Protein AF-A0A0E0P2T3-F1 (afdb_monomer_lite)

pLDDT: mean 70.39, std 20.79, range [37.44, 96.69]

Organism: Oryza rufipogon (NCBI:txid4529)

InterPro domains:
  IPR017941 Rieske [2Fe-2S] iron-sulphur domain [PF00355] (67-130)
  IPR017941 Rieske [2Fe-2S] iron-sulphur domain [PS51296] (69-128)
  IPR036922 Rieske [2Fe-2S] iron-sulphur domain superfamily [G3DSA:2.102.10.10] (63-136)
  IPR036922 Rieske [2Fe-2S] iron-sulphur domain superfamily [SSF50022] (58-129)
  IPR050584 Cholesterol 7-desaturase [PTHR21266] (17-129)

Foldseek 3Di:
DDDDDDDDDDPDDPDDPPDDDDDDDDDPDDDDDDDDPDPDDDDDDDDDDPDDPPPPPPPPDDDPVPDDDDFDDPVVDDLFAWDWTADPNFIKIKHWDQVPCDPVGRGTDIDMDGLADLPHGHGCRVDGDDDPVVVVVVVVVPDDPPPDPVVVVVVVVVVVVVVVVVVVVVVVCVVPDDPPRPPPPDD

Structure (mmCIF, N/CA/C/O backbone):
data_AF-A0A0E0P2T3-F1
#
_entry.id   AF-A0A0E0P2T3-F1
#
loop_
_atom_site.group_PDB
_atom_site.id
_atom_site.type_symbol
_atom_site.label_atom_id
_atom_site.label_alt_id
_atom_site.label_comp_id
_atom_site.label_asym_id
_atom_site.label_entity_id
_atom_site.label_seq_id
_atom_site.pdbx_PDB_ins_code
_atom_site.Cartn_x
_atom_site.Cartn_y
_atom_site.Cartn_z
_atom_site.occupancy
_atom_site.B_iso_or_equiv
_atom_site.auth_seq_id
_atom_site.auth_comp_id
_atom_site.auth_asym_id
_atom_site.auth_atom_id
_atom_site.pdbx_PDB_model_num
ATOM 1 N N . MET A 1 1 ? -52.610 -18.991 24.340 1.00 41.06 1 MET A N 1
ATOM 2 C CA . MET A 1 1 ? -53.108 -20.304 23.887 1.00 41.06 1 MET A CA 1
ATOM 3 C C . MET A 1 1 ? -52.806 -20.368 22.409 1.00 41.06 1 MET A C 1
ATOM 5 O O . MET A 1 1 ? -53.548 -19.808 21.614 1.00 41.06 1 MET A O 1
ATOM 9 N N . ASP A 1 2 ? -51.632 -20.909 22.100 1.00 42.09 2 ASP A N 1
ATOM 10 C CA . ASP A 1 2 ? -51.185 -21.199 20.743 1.00 42.09 2 ASP A CA 1
ATOM 11 C C . ASP A 1 2 ? -52.045 -22.284 20.098 1.00 42.09 2 ASP A C 1
ATOM 13 O O . ASP A 1 2 ? -52.489 -23.209 20.780 1.00 42.09 2 ASP A O 1
ATOM 17 N N . ALA A 1 3 ? -52.158 -22.223 18.773 1.00 41.12 3 ALA A N 1
ATOM 18 C CA . ALA A 1 3 ? -52.216 -23.413 17.938 1.00 41.12 3 ALA A CA 1
ATOM 19 C C . ALA A 1 3 ? -51.713 -23.093 16.518 1.00 41.12 3 ALA A C 1
ATOM 21 O O . ALA A 1 3 ? -52.460 -22.599 15.682 1.00 41.12 3 ALA A O 1
ATOM 22 N N . LEU A 1 4 ? -50.442 -23.449 16.292 1.00 39.94 4 LEU A N 1
ATOM 23 C CA . LEU A 1 4 ? -49.969 -24.256 15.156 1.00 39.94 4 LEU A CA 1
ATOM 24 C C . LEU A 1 4 ? -50.039 -23.608 13.761 1.00 39.94 4 LEU A C 1
ATOM 26 O O . LEU A 1 4 ? -51.089 -23.448 13.157 1.00 39.94 4 LEU A O 1
ATOM 30 N N . SER A 1 5 ? -48.881 -23.188 13.248 1.00 44.84 5 SER A N 1
ATOM 31 C CA . SER A 1 5 ? -47.960 -24.028 12.450 1.00 44.84 5 SER A CA 1
ATOM 32 C C . SER A 1 5 ? -48.408 -24.138 11.009 1.00 44.84 5 SER A C 1
ATOM 34 O O . SER A 1 5 ? -49.377 -24.827 10.767 1.00 44.84 5 SER A O 1
ATOM 36 N N . LEU A 1 6 ? -47.649 -23.534 10.094 1.00 43.44 6 LEU A N 1
ATOM 37 C CA . LEU A 1 6 ? -47.360 -23.942 8.709 1.00 43.44 6 LEU A CA 1
ATOM 38 C C . LEU A 1 6 ? -46.517 -22.772 8.132 1.00 43.44 6 LEU A C 1
ATOM 40 O O . LEU A 1 6 ? -46.994 -21.649 8.123 1.00 43.44 6 LEU A O 1
ATOM 44 N N . LEU A 1 7 ? -45.271 -22.845 7.673 1.00 44.84 7 LEU A N 1
ATOM 45 C CA . LEU A 1 7 ? -44.328 -23.912 7.375 1.00 44.84 7 LEU A CA 1
ATOM 46 C C . LEU A 1 7 ? -42.924 -23.280 7.395 1.00 44.84 7 LEU A C 1
ATOM 48 O O . LEU A 1 7 ? -42.686 -22.262 6.745 1.00 44.84 7 LEU A O 1
ATOM 52 N N . LEU A 1 8 ? -41.989 -23.918 8.102 1.00 43.47 8 LEU A N 1
ATOM 53 C CA . LEU A 1 8 ? -40.568 -23.820 7.789 1.00 43.47 8 LEU A CA 1
ATOM 54 C C . LEU A 1 8 ? -40.342 -24.399 6.388 1.00 43.47 8 LEU A C 1
ATOM 56 O O . LEU A 1 8 ? -40.652 -25.569 6.175 1.00 43.47 8 LEU A O 1
ATOM 60 N N . LEU A 1 9 ? -39.697 -23.650 5.493 1.00 48.03 9 LEU A N 1
ATOM 61 C CA . LEU A 1 9 ? -38.859 -24.254 4.459 1.00 48.03 9 LEU A CA 1
ATOM 62 C C . LEU A 1 9 ? -37.454 -23.626 4.477 1.00 48.03 9 LEU A C 1
ATOM 64 O O . LEU A 1 9 ? -37.324 -22.402 4.534 1.00 48.03 9 LEU A O 1
ATOM 68 N N . PRO A 1 10 ? -36.395 -24.453 4.442 1.00 40.88 10 PRO A N 1
ATOM 69 C CA . PRO A 1 10 ? -35.014 -24.004 4.471 1.00 40.88 10 PRO A CA 1
ATOM 70 C C . PRO A 1 10 ? -34.595 -23.504 3.086 1.00 40.88 10 PRO A C 1
ATOM 72 O O . PRO A 1 10 ? -34.725 -24.221 2.094 1.00 40.88 10 PRO A O 1
ATOM 75 N N . ALA A 1 11 ? -34.023 -22.302 3.008 1.00 42.50 11 ALA A N 1
ATOM 76 C CA . ALA A 1 11 ? -33.248 -21.924 1.834 1.00 42.50 11 ALA A CA 1
ATOM 77 C C . ALA A 1 11 ? -31.989 -22.805 1.796 1.00 42.50 11 ALA A C 1
ATOM 79 O O . ALA A 1 11 ? -31.086 -22.692 2.629 1.00 42.50 11 ALA A O 1
ATOM 80 N N . ALA A 1 12 ? -31.994 -23.746 0.856 1.00 42.34 12 ALA A N 1
ATOM 81 C CA . ALA A 1 12 ? -30.921 -24.680 0.585 1.00 42.34 12 ALA A CA 1
ATOM 82 C C . ALA A 1 12 ? -29.590 -23.946 0.353 1.00 42.34 12 ALA A C 1
ATOM 84 O O . ALA A 1 12 ? -29.496 -23.007 -0.437 1.00 42.34 12 ALA A O 1
ATOM 85 N N . ARG A 1 13 ? -28.538 -24.412 1.034 1.00 52.66 13 ARG A N 1
ATOM 86 C CA . ARG A 1 13 ? -27.150 -24.051 0.724 1.00 52.66 13 ARG A CA 1
ATOM 87 C C . ARG A 1 13 ? -26.823 -24.549 -0.688 1.00 52.66 13 ARG A C 1
ATOM 89 O O . ARG A 1 13 ? -27.008 -25.743 -0.930 1.00 52.66 13 ARG A O 1
ATOM 96 N N . PRO A 1 14 ? -26.268 -23.726 -1.592 1.00 46.03 14 PRO A N 1
ATOM 97 C CA . PRO A 1 14 ? -25.634 -24.271 -2.778 1.00 46.03 14 PRO A CA 1
ATOM 98 C C . PRO A 1 14 ? -24.398 -25.067 -2.343 1.00 46.03 14 PRO A C 1
ATOM 100 O O . PRO A 1 14 ? -23.482 -24.548 -1.698 1.00 46.03 14 PRO A O 1
ATOM 103 N N . ALA A 1 15 ? -24.410 -26.359 -2.661 1.00 48.00 15 ALA A N 1
ATOM 104 C CA . ALA A 1 15 ? -23.269 -27.242 -2.519 1.00 48.00 15 ALA A CA 1
ATOM 105 C C . ALA A 1 15 ? -22.107 -26.700 -3.363 1.00 48.00 15 ALA A C 1
ATOM 107 O O . ALA A 1 15 ? -22.241 -26.477 -4.565 1.00 48.00 15 ALA A O 1
ATOM 108 N N . ARG A 1 16 ? -20.955 -26.483 -2.723 1.00 50.91 16 ARG A N 1
ATOM 109 C CA . ARG A 1 16 ? -19.690 -26.253 -3.422 1.00 50.91 16 ARG A CA 1
ATOM 110 C C . ARG A 1 16 ? -19.328 -27.538 -4.173 1.00 50.91 16 ARG A C 1
ATOM 112 O O . ARG A 1 16 ? -19.262 -28.581 -3.519 1.00 50.91 16 ARG A O 1
ATOM 119 N N . PRO A 1 17 ? -19.048 -27.505 -5.485 1.00 45.41 17 PRO A N 1
ATOM 120 C CA . PRO A 1 17 ? -18.403 -28.638 -6.121 1.00 45.41 17 PRO A CA 1
ATOM 121 C C . PRO A 1 17 ? -16.981 -28.744 -5.561 1.00 45.41 17 PRO A C 1
ATOM 123 O O . PRO A 1 17 ? -16.156 -27.845 -5.724 1.00 45.41 17 PRO A O 1
ATOM 126 N N . ALA A 1 18 ? -16.717 -29.842 -4.855 1.00 49.66 18 ALA A N 1
ATOM 127 C CA . ALA A 1 18 ? -15.371 -30.281 -4.539 1.00 49.66 18 ALA A CA 1
ATOM 128 C C . ALA A 1 18 ? -14.704 -30.692 -5.856 1.00 49.66 18 ALA A C 1
ATOM 130 O O . ALA A 1 18 ? -14.933 -31.791 -6.360 1.00 49.66 18 ALA A O 1
ATOM 131 N N . LEU A 1 19 ? -13.916 -29.793 -6.447 1.00 43.72 19 LEU A N 1
ATOM 132 C CA . LEU A 1 19 ? -13.023 -30.183 -7.526 1.00 43.72 19 LEU A CA 1
ATOM 133 C C . LEU A 1 19 ? -11.777 -30.813 -6.915 1.00 43.72 19 LEU A C 1
ATOM 135 O O . LEU A 1 19 ? -10.967 -30.172 -6.252 1.00 43.72 19 LEU A O 1
ATOM 139 N N . HIS A 1 20 ? -11.733 -32.122 -7.129 1.00 37.44 20 HIS A N 1
ATOM 140 C CA . HIS A 1 20 ? -10.665 -33.064 -6.868 1.00 37.44 20 HIS A CA 1
ATOM 141 C C . HIS A 1 20 ? -9.279 -32.453 -7.111 1.00 37.44 20 HIS A C 1
ATOM 143 O O . HIS A 1 20 ? -8.909 -32.137 -8.244 1.00 37.44 20 HIS A O 1
ATOM 149 N N . LEU A 1 21 ? -8.500 -32.360 -6.034 1.00 41.81 21 LEU A N 1
ATOM 150 C CA . LEU A 1 21 ? -7.054 -32.232 -6.090 1.00 41.81 21 LEU A CA 1
ATOM 151 C C . LEU A 1 21 ? -6.529 -33.487 -6.800 1.00 41.81 21 LEU A C 1
ATOM 153 O O . LEU A 1 21 ? -6.606 -34.593 -6.266 1.00 41.81 21 LEU A O 1
ATOM 157 N N . ARG A 1 22 ? -6.090 -33.334 -8.049 1.00 42.84 22 ARG A N 1
ATOM 158 C CA . ARG A 1 22 ? -5.287 -34.358 -8.712 1.00 42.84 22 ARG A CA 1
ATOM 159 C C . ARG A 1 22 ? -3.846 -34.101 -8.313 1.00 42.84 22 ARG A C 1
ATOM 161 O O . ARG A 1 22 ? -3.277 -33.079 -8.688 1.00 42.84 22 ARG A O 1
ATOM 168 N N . ASP A 1 23 ? -3.295 -35.041 -7.560 1.00 39.41 23 ASP A N 1
ATOM 169 C CA . ASP A 1 23 ? -1.860 -35.201 -7.401 1.00 39.41 23 ASP A CA 1
ATOM 170 C C . ASP A 1 23 ? -1.212 -35.292 -8.787 1.00 39.41 23 ASP A C 1
ATOM 172 O O . ASP A 1 23 ? -1.497 -36.198 -9.573 1.00 39.41 23 ASP A O 1
ATOM 176 N N . ALA A 1 24 ? -0.339 -34.337 -9.089 1.00 39.62 24 ALA A N 1
ATOM 177 C CA . ALA A 1 24 ? 0.640 -34.456 -10.153 1.00 39.62 24 ALA A CA 1
ATOM 178 C C . ALA A 1 24 ? 2.016 -34.310 -9.507 1.00 39.62 24 ALA A C 1
ATOM 180 O O . ALA A 1 24 ? 2.526 -33.215 -9.277 1.00 39.62 24 ALA A O 1
ATOM 181 N N . ALA A 1 25 ? 2.571 -35.466 -9.160 1.00 37.69 25 ALA A N 1
ATOM 182 C CA . ALA A 1 25 ? 3.955 -35.621 -8.780 1.00 37.69 25 ALA A CA 1
ATOM 183 C C . ALA A 1 25 ? 4.885 -35.138 -9.906 1.00 37.69 25 ALA A C 1
ATOM 185 O O . ALA A 1 25 ? 4.651 -35.401 -11.082 1.00 37.69 25 ALA A O 1
ATOM 186 N N . ALA A 1 26 ? 5.941 -34.443 -9.483 1.00 40.50 26 ALA A N 1
ATOM 187 C CA . ALA A 1 26 ? 7.275 -34.366 -10.069 1.00 40.50 26 ALA A CA 1
ATOM 188 C C . ALA A 1 26 ? 7.420 -34.610 -11.586 1.00 40.50 26 ALA A C 1
ATOM 190 O O . ALA A 1 26 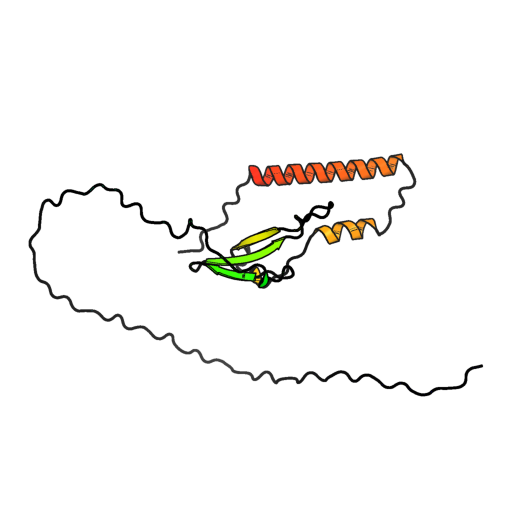? 7.491 -35.743 -12.053 1.00 40.50 26 ALA A O 1
ATOM 191 N N . ALA A 1 27 ? 7.689 -33.532 -12.321 1.00 40.06 27 ALA A N 1
ATOM 192 C CA . ALA A 1 27 ? 8.506 -33.600 -13.526 1.00 40.06 27 ALA A CA 1
ATOM 193 C C . ALA A 1 27 ? 9.485 -32.422 -13.526 1.00 40.06 27 ALA A C 1
ATOM 195 O O . ALA A 1 27 ? 9.154 -31.296 -13.894 1.00 40.06 27 ALA A O 1
ATOM 196 N N . ALA A 1 28 ? 10.707 -32.697 -13.071 1.00 50.44 28 ALA A N 1
ATOM 197 C CA . ALA A 1 28 ? 11.866 -31.872 -13.354 1.00 50.44 28 ALA A CA 1
ATOM 198 C C . ALA A 1 28 ? 12.075 -31.864 -14.876 1.00 50.44 28 ALA A C 1
ATOM 200 O O . ALA A 1 28 ? 12.497 -32.865 -15.450 1.00 50.44 28 ALA A O 1
ATOM 201 N N . ALA A 1 29 ? 11.749 -30.752 -15.532 1.00 40.81 29 ALA A N 1
ATOM 202 C CA . ALA A 1 29 ? 11.991 -30.562 -16.954 1.00 40.81 29 ALA A CA 1
ATOM 203 C C . ALA A 1 29 ? 13.020 -29.446 -17.148 1.00 40.81 29 ALA A C 1
ATOM 205 O O . ALA A 1 29 ? 12.870 -28.318 -16.681 1.00 40.81 29 ALA A O 1
ATOM 206 N N . ALA A 1 30 ? 14.111 -29.845 -17.789 1.00 45.62 30 ALA A N 1
ATOM 207 C CA . ALA A 1 30 ? 15.326 -29.103 -18.043 1.00 45.62 30 ALA A CA 1
ATOM 208 C C . ALA A 1 30 ? 15.099 -27.712 -18.656 1.00 45.62 30 ALA A C 1
ATOM 210 O O . ALA A 1 30 ? 14.305 -27.523 -19.574 1.00 45.62 30 ALA A O 1
ATOM 211 N N . ARG A 1 31 ? 15.899 -26.748 -18.188 1.00 55.56 31 ARG A N 1
ATOM 212 C CA . ARG A 1 31 ? 16.099 -25.451 -18.842 1.00 55.56 31 ARG A CA 1
ATOM 213 C C . ARG A 1 31 ? 16.631 -25.674 -20.268 1.00 55.56 31 ARG A C 1
ATOM 215 O O . ARG A 1 31 ? 17.630 -26.388 -20.403 1.00 55.56 31 ARG A O 1
ATOM 222 N N . PRO A 1 32 ? 16.073 -25.046 -21.317 1.00 45.16 32 PRO A N 1
ATOM 223 C CA . PRO A 1 32 ? 16.727 -25.042 -22.616 1.00 45.16 32 PRO A CA 1
ATOM 224 C C . PRO A 1 32 ? 18.011 -24.209 -22.514 1.00 45.16 32 PRO A C 1
ATOM 226 O O . PRO A 1 32 ? 17.981 -23.010 -22.235 1.00 45.16 32 PRO A O 1
ATOM 229 N N . ARG A 1 33 ? 19.161 -24.866 -22.702 1.00 55.19 33 ARG A N 1
ATOM 230 C CA . ARG A 1 33 ? 20.439 -24.192 -22.947 1.00 55.19 33 ARG A CA 1
ATOM 231 C C . ARG A 1 33 ? 20.335 -23.518 -24.310 1.00 55.19 33 ARG A C 1
ATOM 233 O O . ARG A 1 33 ? 20.353 -24.203 -25.329 1.00 55.19 33 ARG A O 1
ATOM 240 N N . LEU A 1 34 ? 20.217 -22.194 -24.331 1.00 54.00 34 LEU A N 1
ATOM 241 C CA . LEU A 1 34 ? 20.420 -21.439 -25.559 1.00 54.00 34 LEU A CA 1
ATOM 242 C C . LEU A 1 34 ? 21.902 -21.548 -25.924 1.00 54.00 34 LEU A C 1
ATOM 244 O O . LEU A 1 34 ? 22.784 -21.128 -25.175 1.00 54.00 34 LEU A O 1
ATOM 248 N N . LEU A 1 35 ? 22.149 -22.219 -27.046 1.00 54.56 35 LEU A N 1
ATOM 249 C CA . LEU A 1 35 ? 23.455 -22.376 -27.660 1.00 54.56 35 LEU A CA 1
ATOM 250 C C . LEU A 1 35 ? 24.012 -20.986 -27.978 1.00 54.56 35 LEU A C 1
ATOM 252 O O . LEU A 1 35 ? 23.399 -20.207 -28.702 1.00 54.56 35 LEU A O 1
ATOM 256 N N . SER A 1 36 ? 25.175 -20.689 -27.402 1.00 52.19 36 SER A N 1
ATOM 257 C CA . SER A 1 36 ? 26.009 -19.554 -27.774 1.00 52.19 36 SER A CA 1
ATOM 258 C C . SER A 1 36 ? 26.479 -19.778 -29.209 1.00 52.19 36 SER A C 1
ATOM 260 O O . SER A 1 36 ? 27.347 -20.614 -29.466 1.00 52.19 36 SER A O 1
ATOM 262 N N . THR A 1 37 ? 25.856 -19.089 -30.160 1.00 48.00 37 THR A N 1
ATOM 263 C CA . THR A 1 37 ? 26.303 -19.085 -31.551 1.00 48.00 37 THR A CA 1
ATOM 264 C C . THR A 1 37 ? 27.605 -18.294 -31.616 1.00 48.00 37 THR A C 1
ATOM 266 O O . THR A 1 37 ? 27.613 -17.069 -31.706 1.00 48.00 37 THR A O 1
ATOM 269 N N . SER A 1 38 ? 28.723 -19.007 -31.502 1.00 51.94 38 SER A N 1
ATOM 270 C CA . SER A 1 38 ? 30.055 -18.493 -31.801 1.00 51.94 38 SER A CA 1
ATOM 271 C C . SER A 1 38 ? 30.114 -18.147 -33.290 1.00 51.94 38 SER A C 1
ATOM 273 O O . SER A 1 38 ? 30.131 -19.033 -34.143 1.00 51.94 38 SER A O 1
ATOM 275 N N . VAL A 1 39 ? 30.109 -16.853 -33.614 1.00 50.44 39 VAL A N 1
ATOM 276 C CA . VAL A 1 39 ? 30.548 -16.378 -34.929 1.00 50.44 39 VAL A CA 1
ATOM 277 C C . VAL A 1 39 ? 32.071 -16.398 -34.902 1.00 50.44 39 VAL A C 1
ATOM 279 O O . VAL A 1 39 ? 32.704 -15.654 -34.154 1.00 50.44 39 VAL A O 1
ATOM 282 N N . ALA A 1 40 ? 32.642 -17.323 -35.670 1.00 47.50 40 ALA A N 1
ATOM 283 C CA . ALA A 1 40 ? 34.075 -17.456 -35.846 1.00 47.50 40 ALA A CA 1
ATOM 284 C C . ALA A 1 40 ? 34.671 -16.166 -36.428 1.00 47.50 40 ALA A C 1
ATOM 286 O O . ALA A 1 40 ? 34.125 -15.556 -37.348 1.00 47.50 40 ALA A O 1
ATOM 287 N N . ALA A 1 41 ? 35.804 -15.778 -35.850 1.00 47.22 41 ALA A N 1
ATOM 288 C CA . ALA A 1 41 ? 36.591 -14.611 -36.193 1.00 47.22 41 ALA A CA 1
ATOM 289 C C . ALA A 1 41 ? 37.086 -14.654 -37.646 1.00 47.22 41 ALA A C 1
ATOM 291 O O . ALA A 1 41 ? 37.717 -15.623 -38.065 1.00 47.22 41 ALA A O 1
ATOM 292 N N . VAL A 1 42 ? 36.884 -13.556 -38.376 1.00 48.31 42 VAL A N 1
ATOM 293 C CA . VAL A 1 42 ? 37.716 -13.215 -39.533 1.00 48.31 42 VAL A CA 1
ATOM 294 C C . VAL A 1 42 ? 38.675 -12.133 -39.061 1.00 48.31 42 VAL A C 1
ATOM 296 O O . VAL A 1 42 ? 38.293 -10.984 -38.854 1.00 48.31 42 VAL A O 1
ATOM 299 N N . ALA A 1 43 ? 39.917 -12.543 -38.819 1.00 48.47 43 ALA A N 1
ATOM 300 C CA . ALA A 1 43 ? 41.027 -11.639 -38.594 1.00 48.47 43 ALA A CA 1
ATOM 301 C C . ALA A 1 43 ? 41.362 -10.930 -39.914 1.00 48.47 43 ALA A C 1
ATOM 303 O O . ALA A 1 43 ? 41.738 -11.575 -40.891 1.00 48.47 43 ALA A O 1
ATOM 304 N N . ALA A 1 44 ? 41.233 -9.607 -39.928 1.00 47.06 44 ALA A N 1
ATOM 305 C CA . ALA A 1 44 ? 41.879 -8.740 -40.901 1.00 47.06 44 ALA A CA 1
ATOM 306 C C . ALA A 1 44 ? 42.539 -7.594 -40.124 1.00 47.06 44 ALA A C 1
ATOM 308 O O . ALA A 1 44 ? 41.866 -6.813 -39.450 1.00 47.06 44 ALA A O 1
ATOM 309 N N . GLU A 1 45 ? 43.868 -7.553 -40.155 1.00 43.66 45 GLU A N 1
ATOM 310 C CA . GLU A 1 45 ? 44.683 -6.525 -39.514 1.00 43.66 45 GLU A CA 1
ATOM 311 C C . GLU A 1 45 ? 44.569 -5.160 -40.221 1.00 43.66 45 GLU A C 1
ATOM 313 O O . GLU A 1 45 ? 44.873 -5.047 -41.401 1.00 43.66 45 GLU A O 1
ATOM 318 N N . THR A 1 46 ? 44.219 -4.140 -39.421 1.00 44.50 46 THR A N 1
ATOM 319 C CA . THR A 1 46 ? 44.704 -2.733 -39.353 1.00 44.50 46 THR A CA 1
ATOM 320 C C . THR A 1 46 ? 44.639 -1.805 -40.593 1.00 44.50 46 THR A C 1
ATOM 322 O O . THR A 1 46 ? 44.992 -2.188 -41.701 1.00 44.50 46 THR A O 1
ATOM 325 N N . PRO A 1 47 ? 44.259 -0.521 -40.398 1.00 39.59 47 PRO A N 1
ATOM 326 C CA . PRO A 1 47 ? 45.239 0.460 -39.932 1.00 39.59 47 PRO A CA 1
ATOM 327 C C . PRO A 1 47 ? 44.790 1.223 -38.682 1.00 39.59 47 PRO A C 1
ATOM 329 O O . PRO A 1 47 ? 43.632 1.588 -38.498 1.00 39.59 47 PRO A O 1
ATOM 332 N N . ARG A 1 48 ? 45.774 1.472 -37.822 1.00 51.25 48 ARG A N 1
ATOM 333 C CA . ARG A 1 48 ? 45.705 2.370 -36.674 1.00 51.25 48 ARG A CA 1
ATOM 334 C C . ARG A 1 48 ? 45.506 3.795 -37.207 1.00 51.25 48 ARG A C 1
ATOM 336 O O . ARG A 1 48 ? 46.405 4.332 -37.843 1.00 51.25 48 ARG A O 1
ATOM 343 N N . ALA A 1 49 ? 44.330 4.372 -36.983 1.00 46.00 49 ALA A N 1
ATOM 344 C CA . ALA A 1 49 ? 44.106 5.802 -37.148 1.00 46.00 49 ALA A CA 1
ATOM 345 C C . ALA A 1 49 ? 44.447 6.482 -35.816 1.00 46.00 49 ALA A C 1
ATOM 347 O O . ALA A 1 49 ? 43.726 6.331 -34.830 1.00 46.00 49 ALA A O 1
ATOM 348 N N . GLU A 1 50 ? 45.595 7.154 -35.781 1.00 57.38 50 GLU A N 1
ATOM 349 C CA . GLU A 1 50 ? 45.891 8.183 -34.787 1.00 57.38 50 GLU A CA 1
ATOM 350 C C . GLU A 1 50 ? 45.091 9.454 -35.130 1.00 57.38 50 GLU A C 1
ATOM 352 O O . GLU A 1 50 ? 44.884 9.768 -36.301 1.00 57.38 50 GLU A O 1
ATOM 357 N N . ASP A 1 51 ? 44.637 10.141 -34.079 1.00 54.91 51 ASP A N 1
ATOM 358 C CA . ASP A 1 51 ? 43.929 11.429 -34.048 1.00 54.91 51 ASP A CA 1
ATOM 359 C C . ASP A 1 51 ? 42.536 11.526 -34.697 1.00 54.91 51 ASP A C 1
ATOM 361 O O . ASP A 1 51 ? 42.310 12.188 -35.709 1.00 54.91 51 ASP A O 1
ATOM 365 N N . ALA A 1 52 ? 41.539 10.993 -33.983 1.00 56.00 52 ALA A N 1
ATOM 366 C CA . ALA A 1 52 ? 40.231 11.641 -33.921 1.00 56.00 52 ALA A CA 1
ATOM 367 C C . AL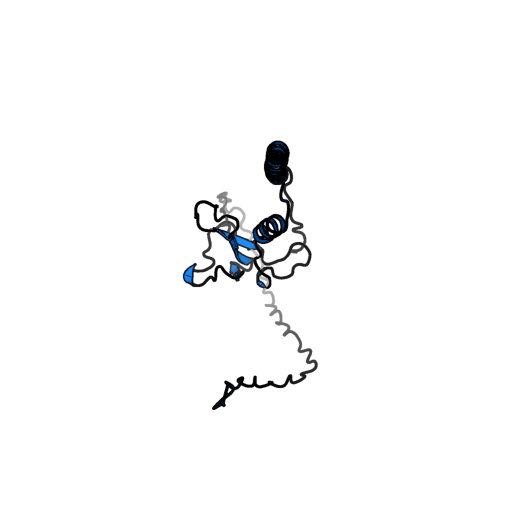A A 1 52 ? 40.238 12.619 -32.728 1.00 56.00 52 ALA A C 1
ATOM 369 O O . ALA A 1 52 ? 40.558 12.189 -31.614 1.00 56.00 52 ALA A O 1
ATOM 370 N N . PRO A 1 53 ? 39.891 13.911 -32.905 1.00 48.88 53 PRO A N 1
ATOM 371 C CA . PRO A 1 53 ? 39.762 14.819 -31.776 1.00 48.88 53 PRO A CA 1
ATOM 372 C C . PRO A 1 53 ? 38.728 14.236 -30.815 1.00 48.88 53 PRO A C 1
ATOM 374 O O . PRO A 1 53 ? 37.589 13.977 -31.204 1.00 48.88 53 PRO A O 1
ATOM 377 N N . SER A 1 54 ? 39.140 14.009 -29.563 1.00 52.03 54 SER A N 1
ATOM 378 C CA . SER A 1 54 ? 38.218 13.724 -28.467 1.00 52.03 54 SER A CA 1
ATOM 379 C C . SER A 1 54 ? 37.204 14.856 -28.426 1.00 52.03 54 SER A C 1
ATOM 381 O O . SER A 1 54 ? 37.480 15.936 -27.898 1.00 52.03 54 SER A O 1
ATOM 383 N N . ALA A 1 55 ? 36.025 14.613 -28.993 1.00 58.06 55 ALA A N 1
ATOM 384 C CA . ALA A 1 55 ? 34.837 15.367 -28.673 1.00 58.06 55 ALA A CA 1
ATOM 385 C C . ALA A 1 55 ? 34.562 15.094 -27.192 1.00 58.06 55 ALA A C 1
ATOM 387 O O . ALA A 1 55 ? 33.829 14.187 -26.819 1.00 58.06 55 ALA A O 1
ATOM 388 N N . SER A 1 56 ? 35.215 15.876 -26.336 1.00 53.91 56 SER A N 1
ATOM 389 C CA . SER A 1 56 ? 34.919 16.017 -24.918 1.00 53.91 56 SER A CA 1
ATOM 390 C C . SER A 1 56 ? 33.583 16.761 -24.766 1.00 53.91 56 SER A C 1
ATOM 392 O O . SER A 1 56 ? 33.496 17.798 -24.109 1.00 53.91 56 SER A O 1
ATOM 394 N N . GLY A 1 57 ? 32.531 16.256 -25.404 1.00 58.06 57 GLY A N 1
ATOM 395 C CA . GLY A 1 57 ? 31.176 16.447 -24.925 1.00 58.06 57 GLY A CA 1
ATOM 396 C C . GLY A 1 57 ? 30.941 15.315 -23.944 1.00 58.06 57 GLY A C 1
ATOM 397 O O . GLY A 1 57 ? 31.013 14.153 -24.330 1.00 58.06 57 GLY A O 1
ATOM 398 N N . LYS A 1 58 ? 30.718 15.618 -22.664 1.00 59.91 58 LYS A N 1
ATOM 399 C CA . LYS A 1 58 ? 30.150 14.609 -21.770 1.00 59.91 58 LYS A CA 1
ATOM 400 C C . LYS A 1 58 ? 28.785 14.260 -22.355 1.00 59.91 58 LYS A C 1
ATOM 402 O O . LYS A 1 58 ? 27.868 15.067 -22.258 1.00 59.91 58 LYS A O 1
ATOM 407 N N . GLU A 1 59 ? 28.667 13.115 -23.015 1.00 69.31 59 GLU A N 1
ATOM 408 C CA . GLU A 1 59 ? 27.357 12.572 -23.345 1.00 69.31 59 GLU A CA 1
ATOM 409 C C . GLU A 1 59 ? 26.681 12.235 -22.013 1.00 69.31 59 GLU A C 1
ATOM 411 O O . GLU A 1 59 ? 27.037 11.270 -21.335 1.00 69.31 59 GLU A O 1
ATOM 416 N N . GLU A 1 60 ? 25.759 13.092 -21.580 1.00 80.31 60 GLU A N 1
ATOM 417 C CA . GLU A 1 60 ? 24.915 12.814 -20.426 1.00 80.31 60 GLU A CA 1
ATOM 418 C C . GLU A 1 60 ? 23.978 11.664 -20.802 1.00 80.31 60 GLU A C 1
ATOM 420 O O . GLU A 1 60 ? 23.033 11.812 -21.578 1.00 80.31 60 GLU A O 1
ATOM 425 N N . ARG A 1 61 ? 24.283 10.469 -20.292 1.00 88.88 61 ARG A N 1
ATOM 426 C CA . ARG A 1 61 ? 23.439 9.292 -20.477 1.00 88.88 61 ARG A CA 1
ATOM 427 C C . ARG A 1 61 ? 22.138 9.498 -19.706 1.00 88.88 61 ARG A C 1
ATOM 429 O O . ARG A 1 61 ? 22.169 9.712 -18.501 1.00 88.88 61 ARG A O 1
ATOM 436 N N . PHE A 1 62 ? 21.010 9.372 -20.397 1.00 90.12 62 PHE A N 1
ATOM 437 C CA . PHE A 1 62 ? 19.686 9.430 -19.783 1.00 90.12 62 PHE A CA 1
ATOM 438 C C . PHE A 1 62 ? 19.539 8.357 -18.693 1.00 90.12 62 PHE A C 1
ATOM 440 O O . PHE A 1 62 ? 19.710 7.161 -18.968 1.00 90.12 62 PHE A O 1
ATOM 447 N N . ASP A 1 63 ? 19.232 8.783 -17.467 1.00 91.75 63 ASP A N 1
ATOM 448 C CA . ASP A 1 63 ? 18.940 7.873 -16.365 1.00 91.75 63 ASP A CA 1
ATOM 449 C C . ASP A 1 63 ? 17.465 7.473 -16.401 1.00 91.75 63 ASP A C 1
ATOM 451 O O . ASP A 1 63 ? 16.575 8.256 -16.074 1.00 91.75 63 ASP A O 1
ATOM 455 N N . TRP A 1 64 ? 17.215 6.232 -16.810 1.00 91.56 64 TRP A N 1
ATOM 456 C CA . TRP A 1 64 ? 15.876 5.662 -16.874 1.00 91.56 64 TRP A CA 1
ATOM 457 C C . TRP A 1 64 ? 15.248 5.455 -15.493 1.00 91.56 64 TRP A C 1
ATOM 459 O O . TRP A 1 64 ? 14.024 5.380 -15.420 1.00 91.56 64 TRP A O 1
ATOM 469 N N . LEU A 1 65 ? 16.035 5.340 -14.420 1.00 91.44 65 LEU A N 1
ATOM 470 C CA . LEU A 1 65 ? 15.517 5.073 -13.075 1.00 91.44 65 LEU A CA 1
ATOM 471 C C . LEU A 1 65 ? 15.064 6.342 -12.345 1.00 91.44 65 LEU A C 1
ATOM 473 O O . LEU A 1 65 ? 14.271 6.236 -11.415 1.00 91.44 65 LEU A O 1
ATOM 477 N N . ASP A 1 66 ? 15.503 7.519 -12.791 1.00 92.12 66 ASP A N 1
ATOM 478 C CA . ASP A 1 66 ? 15.174 8.812 -12.176 1.00 92.12 66 ASP A CA 1
ATOM 479 C C . ASP A 1 66 ? 14.108 9.582 -12.975 1.00 92.12 66 ASP A C 1
ATOM 481 O O . ASP A 1 66 ? 14.246 10.762 -13.288 1.00 92.12 66 ASP A O 1
ATOM 485 N N . GLN A 1 67 ? 13.048 8.878 -13.387 1.00 94.75 67 GLN A N 1
ATOM 486 C CA . GLN A 1 67 ? 11.954 9.438 -14.188 1.00 94.75 67 GLN A CA 1
ATOM 487 C C . GLN A 1 67 ? 10.589 9.058 -13.613 1.00 94.75 67 GLN A C 1
ATOM 489 O O . GLN A 1 67 ? 10.427 8.044 -12.933 1.00 94.75 67 GLN A O 1
ATOM 494 N N . TRP A 1 68 ? 9.573 9.857 -13.938 1.00 95.94 68 TRP A N 1
ATOM 495 C CA . TRP A 1 68 ? 8.193 9.576 -13.551 1.00 95.94 68 TRP A CA 1
ATOM 496 C C . TRP A 1 68 ? 7.554 8.540 -14.475 1.00 95.94 68 TRP A C 1
ATOM 498 O O . TRP A 1 68 ? 7.434 8.759 -15.681 1.00 95.94 68 TRP A O 1
ATOM 508 N N . TYR A 1 69 ? 7.063 7.447 -13.888 1.00 95.44 69 TYR A N 1
ATOM 509 C CA . TYR A 1 69 ? 6.335 6.398 -14.599 1.00 95.44 69 TYR A CA 1
ATOM 510 C C . TYR A 1 69 ? 4.932 6.209 -14.015 1.00 95.44 69 TYR A C 1
ATOM 512 O O . TYR A 1 69 ? 4.783 6.095 -12.795 1.00 95.44 69 TYR A O 1
ATOM 520 N N . PRO A 1 70 ? 3.886 6.131 -14.855 1.00 94.94 70 PRO A N 1
ATOM 521 C CA . PRO A 1 70 ? 2.555 5.783 -14.384 1.00 94.94 70 PRO A CA 1
ATOM 522 C C . PRO A 1 70 ? 2.513 4.310 -13.948 1.00 94.94 70 PRO A C 1
ATOM 524 O O . PRO A 1 70 ? 2.943 3.425 -14.684 1.00 94.94 70 PRO A O 1
ATOM 527 N N . VAL A 1 71 ? 1.966 4.043 -12.759 1.00 94.81 71 VAL A N 1
ATOM 528 C CA . VAL A 1 71 ? 1.873 2.682 -12.196 1.00 94.81 71 VAL A CA 1
ATOM 529 C C . VAL A 1 71 ? 0.552 1.998 -12.565 1.00 94.81 71 VAL A C 1
ATOM 531 O O . VAL A 1 71 ? 0.554 0.848 -13.001 1.00 94.81 71 VAL A O 1
ATOM 534 N N . ALA A 1 72 ? -0.578 2.685 -12.369 1.00 94.56 72 ALA A N 1
ATOM 535 C CA . ALA A 1 72 ? -1.921 2.231 -12.735 1.00 94.56 72 ALA A CA 1
ATOM 536 C C . ALA A 1 72 ? -2.937 3.391 -12.636 1.00 94.56 72 ALA A C 1
ATOM 538 O O . ALA A 1 72 ? -2.721 4.314 -11.844 1.00 94.56 72 ALA A O 1
ATOM 539 N N . PRO A 1 73 ? -4.060 3.349 -13.376 1.00 95.25 73 PRO A N 1
ATOM 540 C CA . PRO A 1 73 ? -5.204 4.224 -13.129 1.00 95.25 73 PRO A CA 1
ATOM 541 C C . PRO A 1 73 ? -5.823 3.972 -11.748 1.00 95.25 73 PRO A C 1
ATOM 543 O O . PRO A 1 73 ? -5.975 2.830 -11.325 1.00 95.25 73 PRO A O 1
ATOM 546 N N . VAL A 1 74 ? -6.256 5.034 -11.062 1.00 94.06 74 VAL A N 1
ATOM 547 C CA . VAL A 1 74 ? -6.861 4.921 -9.719 1.00 94.06 74 VAL A CA 1
ATOM 548 C C . VAL A 1 74 ? -8.180 4.139 -9.735 1.00 94.06 74 VAL A C 1
ATOM 550 O O . VAL A 1 74 ? -8.483 3.449 -8.770 1.00 94.06 74 VAL A O 1
ATOM 553 N N . CYS A 1 75 ? -8.950 4.195 -10.827 1.00 94.81 75 CYS A N 1
ATOM 554 C CA . CYS A 1 75 ? -10.205 3.445 -10.955 1.00 94.81 75 CYS A CA 1
ATOM 555 C C . CYS A 1 75 ? -10.017 1.921 -10.958 1.00 94.81 75 CYS A C 1
ATOM 557 O O . CYS A 1 75 ? -10.966 1.201 -10.658 1.00 94.81 75 CYS A O 1
ATOM 559 N N . ASP A 1 76 ? -8.806 1.446 -11.256 1.00 94.56 76 ASP A N 1
ATOM 560 C CA . ASP A 1 76 ? -8.482 0.020 -11.317 1.00 94.56 76 ASP A CA 1
ATOM 561 C C . ASP A 1 76 ? -7.901 -0.494 -9.988 1.00 94.56 76 ASP A C 1
ATOM 563 O O . ASP A 1 76 ? -7.684 -1.696 -9.819 1.00 94.56 76 ASP A O 1
ATOM 567 N N . LEU A 1 77 ? -7.629 0.408 -9.037 1.00 93.31 77 LEU A N 1
ATOM 568 C CA . LEU A 1 77 ? -7.061 0.078 -7.737 1.00 93.31 77 LEU A CA 1
ATOM 569 C C . LEU A 1 77 ? -8.153 0.055 -6.665 1.00 93.31 77 LEU A C 1
ATOM 571 O O . LEU A 1 77 ? -8.765 1.070 -6.349 1.00 93.31 77 LEU A O 1
ATOM 575 N N . ASP A 1 78 ? -8.346 -1.107 -6.044 1.00 92.81 78 ASP A N 1
ATOM 576 C CA . ASP A 1 78 ? -9.163 -1.251 -4.836 1.00 92.81 78 ASP A CA 1
ATOM 577 C C . ASP A 1 78 ? -8.438 -0.640 -3.614 1.00 92.81 78 ASP A C 1
ATOM 579 O O . ASP A 1 78 ? -7.393 -1.168 -3.221 1.00 92.81 78 ASP A O 1
ATOM 583 N N . PRO A 1 79 ? -8.980 0.403 -2.947 1.00 91.12 79 PRO A N 1
ATOM 584 C CA . PRO A 1 79 ? -8.414 0.960 -1.709 1.00 91.12 79 PRO A CA 1
ATOM 585 C C . PRO A 1 79 ? -8.434 -0.021 -0.516 1.00 91.12 79 PRO A C 1
ATOM 587 O O . PRO A 1 79 ? -7.899 0.258 0.565 1.00 91.12 79 PRO A O 1
ATOM 590 N N . GLY A 1 80 ? -9.126 -1.153 -0.663 1.00 90.19 80 GLY A N 1
ATOM 591 C CA . GLY A 1 80 ? -9.191 -2.286 0.257 1.00 90.19 80 GLY A CA 1
ATOM 592 C C . GLY A 1 80 ? -7.955 -3.174 0.297 1.00 90.19 80 GLY A C 1
ATOM 593 O O . GLY A 1 80 ? -7.757 -3.870 1.297 1.00 90.19 80 GLY A O 1
ATOM 594 N N . ALA A 1 81 ? -7.132 -3.154 -0.750 1.00 92.62 81 ALA A N 1
ATOM 595 C CA . ALA A 1 81 ? -6.099 -4.157 -0.963 1.00 92.62 81 ALA A CA 1
ATOM 596 C C . ALA A 1 81 ? -4.761 -3.538 -1.397 1.00 92.62 81 ALA A C 1
ATOM 598 O O . ALA A 1 81 ? -4.742 -2.487 -2.039 1.00 92.62 81 ALA A O 1
ATOM 599 N N . PRO A 1 82 ? -3.631 -4.180 -1.058 1.00 95.56 82 PRO A N 1
ATOM 600 C CA . PRO A 1 82 ? -2.356 -3.861 -1.677 1.00 95.56 82 PRO A CA 1
ATOM 601 C C . PRO A 1 82 ? -2.303 -4.423 -3.107 1.00 95.56 82 PRO A C 1
ATOM 603 O O . PRO A 1 82 ? -2.821 -5.503 -3.390 1.00 95.56 82 PRO A O 1
ATOM 606 N N . HIS A 1 83 ? -1.650 -3.696 -4.010 1.00 96.56 83 HIS A N 1
ATOM 607 C CA . HIS A 1 83 ? -1.562 -4.027 -5.432 1.00 96.56 83 HIS A CA 1
ATOM 608 C C . HIS A 1 83 ? -0.108 -4.175 -5.856 1.00 96.56 83 HIS A C 1
ATOM 610 O O . HIS A 1 83 ? 0.608 -3.183 -5.969 1.00 96.56 83 HIS A O 1
ATOM 616 N N . GLY A 1 84 ? 0.313 -5.404 -6.154 1.00 96.56 84 GLY A N 1
ATOM 617 C CA . GLY A 1 84 ? 1.604 -5.661 -6.794 1.00 96.56 84 GLY A CA 1
ATOM 618 C C . GLY A 1 84 ? 1.617 -5.144 -8.236 1.00 96.56 84 GLY A C 1
ATOM 619 O O . GLY A 1 84 ? 0.641 -5.324 -8.981 1.00 96.56 84 GLY A O 1
ATOM 620 N N . LYS A 1 85 ? 2.701 -4.470 -8.623 1.00 96.19 85 LYS A N 1
ATOM 621 C CA . LYS A 1 85 ? 2.964 -3.947 -9.972 1.00 96.19 85 LYS A CA 1
ATOM 622 C C . LYS A 1 85 ? 4.450 -4.081 -10.305 1.00 96.19 85 LYS A C 1
ATOM 624 O O . LYS A 1 85 ? 5.289 -4.333 -9.440 1.00 96.19 85 LYS A O 1
ATOM 629 N N . THR A 1 86 ? 4.785 -3.935 -11.581 1.00 96.38 86 THR A N 1
ATOM 630 C CA . THR A 1 86 ? 6.174 -3.963 -12.044 1.00 96.38 86 THR A CA 1
ATOM 631 C C . THR A 1 86 ? 6.419 -2.810 -13.000 1.00 96.38 86 THR A C 1
ATOM 633 O O . THR A 1 86 ? 5.692 -2.665 -13.980 1.00 96.38 86 THR A O 1
ATOM 636 N N . VAL A 1 87 ? 7.443 -2.006 -12.718 1.00 95.50 87 VAL A N 1
ATOM 637 C CA . VAL A 1 87 ? 7.850 -0.847 -13.526 1.00 95.50 87 VAL A CA 1
ATOM 638 C C . VAL A 1 87 ? 9.347 -0.965 -13.778 1.00 95.50 87 VAL A C 1
ATOM 640 O O . VAL A 1 87 ? 10.115 -1.102 -12.834 1.00 95.50 87 VAL A O 1
ATOM 643 N N . LEU A 1 88 ? 9.767 -0.993 -15.048 1.00 94.56 88 LEU A N 1
ATOM 644 C CA . LEU A 1 88 ? 11.173 -1.201 -15.444 1.00 94.56 88 LEU A CA 1
ATOM 645 C C . LEU A 1 88 ? 11.844 -2.449 -14.824 1.00 94.56 88 LEU A C 1
ATOM 647 O O . LEU A 1 88 ? 13.053 -2.483 -14.621 1.00 94.56 88 LEU A O 1
ATOM 651 N N . GLY A 1 89 ? 11.064 -3.487 -14.508 1.00 93.00 89 GLY A N 1
ATOM 652 C CA . GLY A 1 89 ? 11.560 -4.695 -13.836 1.00 93.00 89 GLY A CA 1
ATOM 653 C C . GLY A 1 89 ? 11.667 -4.588 -12.309 1.00 93.00 89 GLY A C 1
ATOM 654 O O . GLY A 1 89 ? 11.950 -5.594 -11.661 1.00 93.00 89 GLY A O 1
ATOM 655 N N . LEU A 1 90 ? 11.378 -3.425 -11.721 1.00 92.94 90 LEU A N 1
ATOM 656 C CA . LEU A 1 90 ? 11.271 -3.236 -10.275 1.00 92.94 90 LEU A CA 1
ATOM 657 C C . LEU A 1 90 ? 9.877 -3.654 -9.806 1.00 92.94 90 LEU A C 1
ATOM 659 O O . LEU A 1 90 ? 8.869 -3.200 -10.356 1.00 92.94 90 LEU A O 1
ATOM 663 N N . ARG A 1 91 ? 9.807 -4.534 -8.802 1.00 95.31 91 ARG A N 1
ATOM 664 C CA . ARG A 1 91 ? 8.533 -4.948 -8.202 1.00 95.31 91 ARG A CA 1
ATOM 665 C C . ARG A 1 91 ? 8.146 -3.970 -7.105 1.00 95.31 91 ARG A C 1
ATOM 667 O O . ARG A 1 91 ? 8.868 -3.841 -6.122 1.00 95.31 91 ARG A O 1
ATOM 674 N N . ILE A 1 92 ? 6.984 -3.355 -7.256 1.00 96.12 92 ILE A N 1
ATOM 675 C CA . ILE A 1 92 ? 6.446 -2.374 -6.317 1.00 96.12 92 ILE A CA 1
ATOM 676 C C . ILE A 1 92 ? 5.064 -2.804 -5.831 1.00 96.12 92 ILE A C 1
ATOM 678 O O . ILE A 1 92 ? 4.325 -3.493 -6.539 1.00 96.12 92 ILE A O 1
ATOM 682 N N . VAL A 1 93 ? 4.705 -2.384 -4.627 1.00 96.69 93 VAL A N 1
ATOM 683 C CA . VAL A 1 93 ? 3.370 -2.528 -4.058 1.00 96.69 93 VAL A CA 1
ATOM 684 C C . VAL A 1 93 ? 2.761 -1.144 -3.878 1.00 96.69 93 VAL A C 1
ATOM 686 O O . VAL A 1 93 ? 3.372 -0.268 -3.271 1.00 96.69 93 VAL A O 1
ATOM 689 N N . ALA A 1 94 ? 1.557 -0.940 -4.407 1.00 95.88 94 ALA A N 1
ATOM 690 C CA . ALA A 1 94 ? 0.764 0.264 -4.183 1.00 95.88 94 ALA A CA 1
ATOM 691 C C . ALA A 1 94 ? -0.382 -0.037 -3.209 1.00 95.88 94 ALA A C 1
ATOM 693 O O . ALA A 1 94 ? -1.075 -1.042 -3.371 1.00 95.88 94 ALA A O 1
ATOM 694 N N . TRP A 1 95 ? -0.613 0.811 -2.209 1.00 94.69 95 TRP A N 1
ATOM 695 C CA . TRP A 1 95 ? -1.745 0.660 -1.288 1.00 94.69 95 TRP A CA 1
ATOM 696 C C . TRP A 1 95 ? -2.311 2.012 -0.864 1.00 94.69 95 TRP A C 1
ATOM 698 O O . TRP A 1 95 ? -1.620 3.030 -0.892 1.00 94.69 95 TRP A O 1
ATOM 708 N N . PHE A 1 96 ? -3.581 2.017 -0.460 1.00 93.12 96 PHE A N 1
ATOM 709 C CA . PHE A 1 96 ? -4.230 3.211 0.065 1.00 93.12 96 PHE A CA 1
ATOM 710 C C . PHE A 1 96 ? -4.051 3.284 1.583 1.00 93.12 96 PHE A C 1
ATOM 712 O O . PHE A 1 96 ? -4.587 2.461 2.336 1.00 93.12 96 PHE A O 1
ATOM 719 N N . ASP A 1 97 ? -3.283 4.264 2.038 1.00 90.50 97 ASP A N 1
ATOM 720 C CA . ASP A 1 97 ? -3.073 4.548 3.446 1.00 90.50 97 ASP A CA 1
ATOM 721 C C . ASP A 1 97 ? -4.249 5.361 3.998 1.00 90.50 97 ASP A C 1
ATOM 723 O O . ASP A 1 97 ? -4.451 6.531 3.679 1.00 90.50 97 ASP A O 1
ATOM 727 N N . ARG A 1 98 ? -5.049 4.716 4.850 1.00 85.19 98 ARG A N 1
ATOM 728 C CA . ARG A 1 98 ? -6.191 5.350 5.524 1.00 85.19 98 ARG A CA 1
ATOM 729 C C . ARG A 1 98 ? -5.802 6.040 6.823 1.00 85.19 98 ARG A C 1
ATOM 731 O O . ARG A 1 98 ? -6.653 6.678 7.429 1.00 85.19 98 ARG A O 1
ATOM 738 N N . THR A 1 99 ? -4.567 5.882 7.295 1.00 77.88 99 THR A N 1
ATOM 739 C CA . THR A 1 99 ? -4.120 6.521 8.541 1.00 77.88 99 THR A CA 1
ATOM 740 C C . THR A 1 99 ? -3.911 8.022 8.372 1.00 77.88 99 THR A C 1
ATOM 742 O O . THR A 1 99 ? -4.011 8.764 9.347 1.00 77.88 99 THR A O 1
ATOM 745 N N . THR A 1 100 ? -3.683 8.469 7.135 1.00 74.56 100 THR A N 1
ATOM 746 C CA . THR A 1 100 ? -3.576 9.883 6.764 1.00 74.56 100 THR A CA 1
ATOM 747 C C . THR A 1 100 ? -4.934 10.558 6.582 1.00 74.56 100 THR A C 1
ATOM 749 O O . THR A 1 100 ? -4.983 11.783 6.499 1.00 74.56 100 THR A O 1
ATOM 752 N N . ALA A 1 101 ? -6.034 9.793 6.587 1.00 69.44 101 ALA A N 1
ATOM 753 C CA . ALA A 1 101 ? -7.378 10.350 6.625 1.00 69.44 101 ALA A CA 1
ATOM 754 C C . ALA A 1 101 ? -7.583 11.038 7.984 1.00 69.44 101 ALA A C 1
ATOM 756 O O . ALA A 1 101 ? -7.776 10.388 9.016 1.00 69.44 101 ALA A O 1
ATOM 757 N N . ALA A 1 102 ? -7.446 12.359 8.004 1.00 58.59 102 ALA A N 1
ATOM 758 C CA . ALA A 1 102 ? -7.556 13.145 9.217 1.00 58.59 102 ALA A CA 1
ATOM 759 C C . ALA A 1 102 ? -8.990 13.102 9.788 1.00 58.59 102 ALA A C 1
ATOM 761 O O . ALA A 1 102 ? -9.976 12.878 9.083 1.00 58.59 102 ALA A O 1
ATOM 762 N N . ALA A 1 103 ? -9.102 13.290 11.108 1.00 54.19 103 ALA A N 1
ATOM 763 C CA . ALA A 1 103 ? -10.362 13.207 11.859 1.00 54.19 103 ALA A CA 1
ATOM 764 C C . ALA A 1 103 ? -11.410 14.269 11.454 1.00 54.19 103 ALA A C 1
ATOM 766 O O . ALA A 1 103 ? -12.553 14.206 11.902 1.00 54.19 103 ALA A O 1
ATOM 767 N N . ASP A 1 104 ? -11.019 15.233 10.623 1.00 53.28 104 ASP A N 1
ATOM 768 C CA . ASP A 1 104 ? -11.827 16.298 10.027 1.00 53.28 104 ASP A CA 1
ATOM 769 C C . ASP A 1 104 ? -12.453 15.911 8.670 1.00 53.28 104 ASP A C 1
ATOM 771 O O . ASP A 1 104 ? -13.13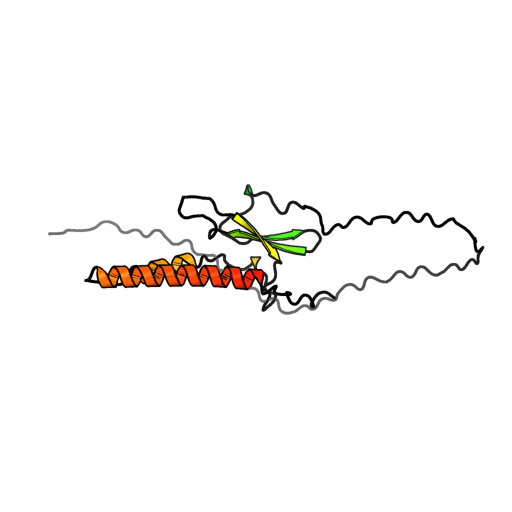2 16.728 8.050 1.00 53.28 104 ASP A O 1
ATOM 775 N N . GLY A 1 105 ? -12.290 14.659 8.226 1.00 55.78 105 GLY A N 1
ATOM 776 C CA . GLY A 1 105 ? -12.908 14.142 7.001 1.00 55.78 105 GLY A CA 1
ATOM 777 C C . GLY A 1 105 ? -12.021 14.228 5.758 1.00 55.78 105 GLY A C 1
ATOM 778 O O . GLY A 1 105 ? -12.517 14.017 4.650 1.00 55.78 105 GLY A O 1
ATOM 779 N N . GLY A 1 106 ? -10.722 14.509 5.916 1.00 62.47 106 GLY A N 1
ATOM 780 C CA . GLY A 1 106 ? -9.749 14.389 4.829 1.00 62.47 106 GLY A CA 1
ATOM 781 C C . GLY A 1 106 ? -9.647 12.951 4.295 1.00 62.47 106 GLY A C 1
ATOM 782 O O . GLY A 1 106 ? -9.674 11.990 5.062 1.00 62.47 106 GLY A O 1
ATOM 783 N N . GLY A 1 107 ? -9.539 12.793 2.972 1.00 74.38 107 GLY A N 1
ATOM 784 C CA . GLY A 1 107 ? -9.316 11.491 2.331 1.00 74.38 107 GLY A CA 1
ATOM 785 C C . GLY A 1 107 ? -7.926 10.914 2.638 1.00 74.38 107 GLY A C 1
ATOM 786 O O . GLY A 1 107 ? -7.002 11.655 2.953 1.00 74.38 107 GLY A O 1
ATOM 787 N N . GLY A 1 108 ? -7.782 9.586 2.557 1.00 84.75 108 GLY A N 1
ATOM 788 C CA . GLY A 1 108 ? -6.478 8.911 2.655 1.00 84.75 108 GLY A CA 1
ATOM 789 C C . GLY A 1 108 ? -5.572 9.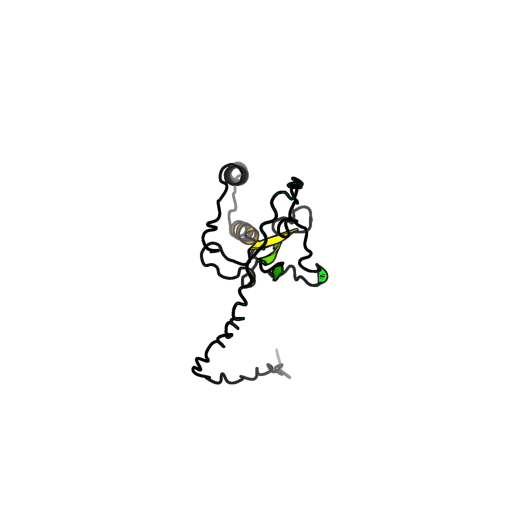147 1.436 1.00 84.75 108 GLY A C 1
ATOM 790 O O . GLY A 1 108 ? -5.972 9.793 0.466 1.00 84.75 108 GLY A O 1
ATOM 791 N N . GLU A 1 109 ? -4.361 8.591 1.470 1.00 90.19 109 GLU A N 1
ATOM 792 C CA . GLU A 1 109 ? -3.309 8.816 0.465 1.00 90.19 109 GLU A CA 1
ATOM 793 C C . GLU A 1 109 ? -2.845 7.499 -0.179 1.00 90.19 109 GLU A C 1
ATOM 795 O O . GLU A 1 109 ? -2.704 6.483 0.499 1.00 90.19 109 GLU A O 1
ATOM 800 N N . TRP A 1 110 ? -2.566 7.498 -1.486 1.00 93.12 110 TRP A N 1
ATOM 801 C CA . TRP A 1 110 ? -1.907 6.364 -2.144 1.00 93.12 110 TRP A CA 1
ATOM 802 C C . TRP A 1 110 ? -0.404 6.370 -1.863 1.00 93.12 110 TRP A C 1
ATOM 804 O O . TRP A 1 110 ? 0.262 7.382 -2.061 1.00 93.12 110 TRP A O 1
ATOM 814 N N . ARG A 1 111 ? 0.142 5.221 -1.462 1.00 93.12 111 ARG A N 1
ATOM 815 C CA . ARG A 1 111 ? 1.577 5.022 -1.231 1.00 93.12 111 ARG A CA 1
ATOM 816 C C . ARG A 1 111 ? 2.116 3.881 -2.076 1.00 93.12 111 ARG A C 1
ATOM 818 O O . ARG A 1 111 ? 1.368 2.984 -2.463 1.00 93.12 111 ARG A O 1
ATOM 825 N N . VAL A 1 112 ? 3.416 3.936 -2.349 1.00 94.25 112 VAL A N 1
ATOM 826 C CA . VAL A 1 112 ? 4.155 2.933 -3.118 1.00 94.25 112 VAL A CA 1
ATOM 827 C C . VAL A 1 112 ? 5.433 2.569 -2.368 1.00 94.25 112 VAL A C 1
ATOM 829 O O . VAL A 1 112 ? 6.073 3.438 -1.780 1.00 94.25 112 VAL A O 1
ATOM 832 N N . PHE A 1 113 ? 5.789 1.287 -2.375 1.00 94.12 113 PHE A N 1
ATOM 833 C CA . PHE A 1 113 ? 7.022 0.763 -1.784 1.00 94.12 113 PHE A CA 1
ATOM 834 C C . PHE A 1 113 ? 7.508 -0.461 -2.568 1.00 94.12 113 PHE A C 1
ATOM 836 O O . PHE A 1 113 ? 6.768 -0.979 -3.406 1.00 94.12 113 PHE A O 1
ATOM 843 N N . ASP A 1 114 ? 8.713 -0.952 -2.289 1.00 94.94 114 ASP A N 1
ATOM 844 C CA . ASP A 1 114 ? 9.198 -2.210 -2.861 1.00 94.94 114 ASP A CA 1
ATOM 845 C C . ASP A 1 114 ? 8.304 -3.384 -2.444 1.00 94.94 114 ASP A C 1
ATOM 847 O O . ASP A 1 114 ? 7.938 -3.538 -1.276 1.00 94.94 114 ASP A O 1
ATOM 851 N N . ASP A 1 115 ? 7.965 -4.260 -3.392 1.00 96.00 115 ASP A N 1
ATOM 852 C CA . ASP A 1 115 ? 7.133 -5.440 -3.127 1.00 96.00 115 ASP A CA 1
ATOM 853 C C . ASP A 1 115 ? 7.957 -6.592 -2.534 1.00 96.00 115 ASP A C 1
ATOM 855 O O . ASP A 1 115 ? 8.091 -7.684 -3.102 1.00 96.00 115 ASP A O 1
ATOM 859 N N . SER A 1 116 ? 8.597 -6.312 -1.404 1.00 93.38 116 SER A N 1
ATOM 860 C CA . SER A 1 116 ? 9.450 -7.246 -0.688 1.00 93.38 116 SER A CA 1
ATOM 861 C C . SER A 1 116 ? 9.527 -6.855 0.781 1.00 93.38 116 SER A C 1
ATOM 863 O O . SER A 1 116 ? 9.953 -5.759 1.134 1.00 93.38 116 SER A O 1
ATOM 865 N N . CYS A 1 117 ? 9.122 -7.763 1.665 1.00 90.38 117 CYS A N 1
ATOM 866 C CA . CYS A 1 117 ? 9.246 -7.564 3.100 1.00 90.38 117 CYS A CA 1
ATOM 867 C C . CYS A 1 117 ? 10.733 -7.510 3.502 1.00 90.38 117 CYS A C 1
ATOM 869 O O . CYS A 1 117 ? 11.429 -8.506 3.295 1.00 90.38 117 CYS A O 1
ATOM 871 N N . PRO A 1 118 ? 11.218 -6.452 4.180 1.00 86.44 118 PRO A N 1
ATOM 872 C CA . PRO A 1 118 ? 12.633 -6.335 4.556 1.00 86.44 118 PRO A CA 1
ATOM 873 C C . PRO A 1 118 ? 13.170 -7.490 5.419 1.00 86.44 118 PRO A C 1
ATOM 875 O O . PRO A 1 118 ? 14.367 -7.746 5.451 1.00 86.44 118 PRO A O 1
ATOM 878 N N . HIS A 1 119 ? 12.292 -8.216 6.119 1.00 87.06 119 HIS A N 1
ATOM 879 C CA . HIS A 1 119 ? 12.690 -9.300 7.019 1.00 87.06 119 HIS A CA 1
ATOM 880 C C . HIS A 1 119 ? 12.766 -10.682 6.348 1.00 87.06 119 HIS A C 1
ATOM 882 O O . HIS A 1 119 ? 13.636 -11.479 6.688 1.00 87.06 119 HIS A O 1
ATOM 888 N N . ARG A 1 120 ? 11.835 -11.012 5.439 1.00 88.69 120 ARG A N 1
ATOM 889 C CA . ARG A 1 120 ? 11.743 -12.360 4.828 1.00 88.69 120 ARG A CA 1
ATOM 890 C C . ARG A 1 120 ? 11.578 -12.358 3.311 1.00 88.69 120 ARG A C 1
ATOM 892 O O . ARG A 1 120 ? 11.370 -13.419 2.734 1.00 88.69 120 ARG A O 1
ATOM 899 N N . LEU A 1 121 ? 11.628 -11.184 2.686 1.00 87.00 121 LEU A N 1
ATOM 900 C CA . LEU A 1 121 ? 11.468 -10.963 1.245 1.00 87.00 121 LEU A CA 1
ATOM 901 C C . LEU A 1 121 ? 10.134 -11.465 0.661 1.00 87.00 121 LEU A C 1
ATOM 903 O O . LEU A 1 121 ? 9.975 -11.574 -0.552 1.00 87.00 121 LEU A O 1
ATOM 907 N N . ALA A 1 122 ? 9.160 -11.768 1.524 1.00 91.31 122 ALA A N 1
ATOM 908 C CA . ALA A 1 122 ? 7.812 -12.122 1.105 1.00 91.31 122 ALA A CA 1
ATOM 909 C C . ALA A 1 122 ? 7.158 -10.928 0.384 1.00 91.31 122 ALA A C 1
ATOM 911 O O . ALA A 1 122 ? 7.352 -9.795 0.840 1.00 91.31 122 ALA A O 1
ATOM 912 N N . PRO A 1 123 ? 6.383 -11.145 -0.694 1.00 93.44 123 PRO A N 1
ATOM 913 C CA . PRO A 1 123 ? 5.668 -10.068 -1.370 1.00 93.44 123 PRO A CA 1
ATOM 914 C C . PRO A 1 123 ? 4.699 -9.379 -0.405 1.00 93.44 123 PRO A C 1
ATOM 916 O O . PRO A 1 123 ? 3.871 -10.025 0.239 1.00 93.44 123 PRO A O 1
ATOM 919 N N . LEU A 1 124 ? 4.798 -8.059 -0.297 1.00 93.69 124 LEU A N 1
ATOM 920 C CA . LEU A 1 124 ? 3.882 -7.256 0.512 1.00 93.69 124 LEU A CA 1
ATOM 921 C C . LEU A 1 124 ? 2.489 -7.187 -0.125 1.00 93.69 124 LEU A C 1
ATOM 923 O O . LEU A 1 124 ? 1.488 -7.062 0.585 1.00 93.69 124 LEU A O 1
ATOM 927 N N . SER A 1 125 ? 2.420 -7.329 -1.448 1.00 94.56 125 SER A N 1
ATOM 928 C CA . SER A 1 125 ? 1.190 -7.389 -2.238 1.00 94.56 125 SER A CA 1
ATOM 929 C C . SER A 1 125 ? 0.278 -8.576 -1.903 1.00 94.56 125 SER A C 1
ATOM 931 O O . SER A 1 125 ? -0.922 -8.507 -2.149 1.00 94.56 125 SER A O 1
ATOM 933 N N . GLU A 1 126 ? 0.798 -9.635 -1.279 1.00 92.94 126 GLU A N 1
ATOM 934 C CA . GLU A 1 126 ? -0.002 -10.771 -0.789 1.00 92.94 126 GLU A CA 1
ATOM 935 C C . GLU A 1 126 ? -0.587 -10.531 0.619 1.00 92.94 126 GLU A C 1
ATOM 937 O O . GLU A 1 126 ? -1.377 -11.331 1.130 1.00 92.94 126 GLU A O 1
ATOM 942 N N . GLY A 1 127 ? -0.199 -9.430 1.268 1.00 87.56 127 GLY A N 1
ATOM 943 C CA . GLY A 1 127 ? -0.576 -9.094 2.635 1.00 87.56 127 GLY A CA 1
ATOM 944 C C . GLY A 1 127 ? -1.965 -8.463 2.794 1.00 87.56 127 GLY A C 1
ATOM 945 O O . GLY A 1 127 ? -2.867 -8.562 1.959 1.00 87.56 127 GLY A O 1
ATOM 946 N N . ARG A 1 128 ? -2.157 -7.800 3.937 1.00 83.06 128 ARG A N 1
ATOM 947 C CA . ARG A 1 128 ? -3.357 -7.022 4.273 1.00 83.06 128 ARG A CA 1
ATOM 948 C C . ARG A 1 128 ? -2.935 -5.664 4.820 1.00 83.06 128 ARG A C 1
ATOM 950 O O . ARG A 1 128 ? -1.999 -5.588 5.610 1.00 83.06 128 ARG A O 1
ATOM 957 N N . VAL A 1 129 ? -3.669 -4.616 4.459 1.00 77.00 129 VAL A N 1
ATOM 958 C CA . VAL A 1 129 ? -3.492 -3.278 5.038 1.00 77.00 129 VAL A CA 1
ATOM 959 C C . VAL A 1 129 ? -4.340 -3.200 6.310 1.00 77.00 129 VAL A C 1
ATOM 961 O O . VAL A 1 129 ? -5.567 -3.195 6.236 1.00 77.00 129 VAL A O 1
ATOM 964 N N . ALA A 1 130 ? -3.704 -3.184 7.483 1.00 66.50 130 ALA A N 1
ATOM 965 C CA . ALA A 1 130 ? -4.388 -3.054 8.770 1.00 66.50 130 ALA A CA 1
ATOM 966 C C . ALA A 1 130 ? -4.067 -1.697 9.408 1.00 66.50 130 ALA A C 1
ATOM 968 O O . ALA A 1 130 ? -2.902 -1.366 9.620 1.00 66.50 130 ALA A O 1
ATOM 969 N N . SER A 1 131 ? -5.097 -0.914 9.744 1.00 61.16 131 SER A N 1
ATOM 970 C CA . SER A 1 131 ? -4.924 0.334 10.487 1.00 61.16 131 SER A CA 1
ATOM 971 C C . SER A 1 131 ? -4.837 0.050 11.991 1.00 61.16 131 SER A C 1
ATOM 973 O O . SER A 1 131 ? -5.751 -0.500 12.606 1.00 61.16 131 SER A O 1
ATOM 975 N N . VAL A 1 132 ? -3.733 0.460 12.619 1.00 58.06 132 VAL A N 1
ATOM 976 C CA . VAL A 1 132 ? -3.503 0.272 14.067 1.00 58.06 132 VAL A CA 1
ATOM 977 C C . VAL A 1 132 ? -4.473 1.114 14.919 1.00 58.06 132 VAL A C 1
ATOM 979 O O . VAL A 1 132 ? -4.713 0.810 16.087 1.00 58.06 132 VAL A O 1
ATOM 982 N N . ALA A 1 133 ? -5.114 2.126 14.324 1.00 54.47 133 ALA A N 1
ATOM 983 C CA . ALA A 1 133 ? -6.064 3.014 14.995 1.00 54.47 133 ALA A CA 1
ATOM 984 C C . ALA A 1 133 ? -7.274 2.287 15.620 1.00 54.47 133 ALA A C 1
ATOM 986 O O . ALA A 1 133 ? -7.822 2.760 16.614 1.00 54.47 133 ALA A O 1
ATOM 987 N N . VAL A 1 134 ? -7.671 1.117 15.101 1.00 52.50 134 VAL A N 1
ATOM 988 C CA . VAL A 1 134 ? -8.843 0.373 15.607 1.00 52.50 134 VAL A CA 1
ATOM 989 C C . VAL A 1 134 ? -8.593 -0.238 16.997 1.00 52.50 134 VAL A C 1
ATOM 991 O O . VAL A 1 134 ? -9.533 -0.420 17.771 1.00 52.50 134 VAL A O 1
ATOM 994 N N . VAL A 1 135 ? -7.334 -0.497 17.371 1.00 54.72 135 VAL A N 1
ATOM 995 C CA . VAL A 1 135 ? -6.999 -1.143 18.656 1.00 54.72 135 VAL A CA 1
ATOM 996 C C . VAL A 1 135 ? -7.148 -0.180 19.845 1.00 54.72 135 VAL A C 1
ATOM 998 O O . VAL A 1 135 ? -7.526 -0.604 20.936 1.00 54.72 135 VAL A O 1
ATOM 1001 N N . GLY A 1 136 ? -6.932 1.126 19.643 1.00 54.62 136 GLY A N 1
ATOM 1002 C CA . GLY A 1 136 ? -6.975 2.122 20.723 1.00 54.62 136 GLY A CA 1
ATOM 1003 C C . GLY A 1 136 ? -8.379 2.401 21.273 1.00 54.62 136 GLY A C 1
ATOM 1004 O O . GLY A 1 136 ? -8.556 2.542 22.483 1.00 54.62 136 GLY A O 1
ATOM 1005 N N . PHE A 1 137 ? -9.402 2.425 20.412 1.00 51.12 137 PHE A N 1
ATOM 1006 C CA . PHE A 1 137 ? -10.769 2.775 20.824 1.00 51.12 137 PHE A CA 1
ATOM 1007 C C . PHE A 1 137 ? -11.482 1.653 21.596 1.00 51.12 137 PHE A C 1
ATOM 1009 O O . PHE A 1 137 ? -12.267 1.933 22.504 1.00 51.12 137 PHE A O 1
ATOM 1016 N N . LEU A 1 138 ? -11.185 0.380 21.304 1.00 51.72 138 LEU A N 1
ATOM 1017 C CA . LEU A 1 138 ? -11.832 -0.751 21.984 1.00 51.72 138 LEU A CA 1
ATOM 1018 C C . LEU A 1 138 ? -11.357 -0.933 23.437 1.00 51.72 138 LEU A C 1
ATOM 1020 O O . LEU A 1 138 ? -12.106 -1.453 24.266 1.00 51.72 138 LEU A O 1
ATOM 1024 N N . ALA A 1 139 ? -10.139 -0.481 23.757 1.00 52.44 139 ALA A N 1
ATOM 1025 C CA . ALA A 1 139 ? -9.602 -0.507 25.117 1.00 52.44 139 ALA A CA 1
ATOM 1026 C C . ALA A 1 139 ? -10.267 0.543 26.028 1.00 52.44 139 ALA A C 1
ATOM 1028 O O . ALA A 1 139 ? -10.457 0.294 27.214 1.00 52.44 139 ALA A O 1
ATOM 1029 N N . VAL A 1 140 ? -10.692 1.682 25.470 1.00 55.34 140 VAL A N 1
ATOM 1030 C CA . VAL A 1 140 ? -11.366 2.760 26.220 1.00 55.34 140 VAL A CA 1
ATOM 1031 C C . VAL A 1 140 ? -12.821 2.410 26.552 1.00 55.34 140 VAL A C 1
ATOM 1033 O O . VAL A 1 140 ? -13.336 2.811 27.594 1.00 55.34 140 VAL A O 1
ATOM 1036 N N . ALA A 1 141 ? -13.490 1.620 25.709 1.00 52.38 141 ALA A N 1
ATOM 1037 C CA . ALA A 1 141 ? -14.898 1.270 25.908 1.00 52.38 141 ALA A CA 1
ATOM 1038 C C . ALA A 1 141 ? -15.135 0.268 27.057 1.00 52.38 141 ALA A C 1
ATOM 1040 O O . ALA A 1 141 ? -16.243 0.193 27.591 1.00 52.38 141 ALA A O 1
ATOM 1041 N N . LYS A 1 142 ? -14.113 -0.491 27.477 1.00 54.75 142 LYS A N 1
ATOM 1042 C CA . LYS A 1 142 ? -14.219 -1.481 28.561 1.00 54.75 142 LYS A CA 1
ATOM 1043 C C . LYS A 1 142 ? -13.684 -0.936 29.887 1.00 54.75 142 LYS A C 1
ATOM 1045 O O . LYS A 1 142 ? -12.735 -1.455 30.455 1.00 54.75 142 LYS A O 1
ATOM 1050 N N . GLY A 1 143 ? -14.380 0.074 30.402 1.00 61.81 143 GLY A N 1
ATOM 1051 C CA . GLY A 1 143 ? -14.471 0.320 31.840 1.00 61.81 143 GLY A CA 1
ATOM 1052 C C . GLY A 1 143 ? -13.306 1.078 32.475 1.00 61.81 143 GLY A C 1
ATOM 1053 O O . GLY A 1 143 ? -12.374 0.498 33.022 1.00 61.81 143 GLY A O 1
ATOM 1054 N N . THR A 1 144 ? -13.450 2.396 32.581 1.00 57.03 144 THR A N 1
ATOM 1055 C CA . THR A 1 144 ? -12.935 3.117 33.751 1.00 57.03 144 THR A CA 1
ATOM 1056 C C . THR A 1 144 ? -13.866 4.284 34.035 1.00 57.03 144 THR A C 1
ATOM 1058 O O . THR A 1 144 ? -13.739 5.371 33.476 1.00 57.03 144 THR A O 1
ATOM 1061 N N . VAL A 1 145 ? -14.855 4.059 34.902 1.00 59.34 145 VAL A N 1
ATOM 1062 C CA . VAL A 1 145 ? -15.628 5.156 35.487 1.00 59.34 145 VAL A CA 1
ATOM 1063 C C . VAL A 1 145 ? -14.701 5.857 36.474 1.00 59.34 145 VAL A C 1
ATOM 1065 O O . VAL A 1 145 ? -14.637 5.519 37.650 1.00 59.34 145 VAL A O 1
ATOM 1068 N N . VAL A 1 146 ? -13.913 6.805 35.973 1.00 57.53 146 VAL A N 1
ATOM 1069 C CA . VAL A 1 146 ? -13.118 7.696 36.814 1.00 57.53 146 VAL A CA 1
ATOM 1070 C C . VAL A 1 146 ? -14.107 8.618 37.531 1.00 57.53 146 VAL A C 1
ATOM 1072 O O . VAL A 1 146 ? -14.794 9.420 36.891 1.00 57.53 146 VAL A O 1
ATOM 1075 N N . THR A 1 147 ? -14.265 8.446 38.840 1.00 62.19 147 THR A N 1
ATOM 1076 C CA . THR A 1 147 ? -15.346 9.075 39.620 1.00 62.19 147 THR A CA 1
ATOM 1077 C C . THR A 1 147 ? -15.067 10.543 39.965 1.00 62.19 147 THR A C 1
ATOM 1079 O O . THR A 1 147 ? -16.012 11.307 40.132 1.00 62.19 147 THR A O 1
ATOM 1082 N N . SER A 1 148 ? -13.795 10.966 40.000 1.00 76.12 148 SER A N 1
ATOM 1083 C CA . SER A 1 148 ? -13.366 12.334 40.344 1.00 76.12 148 SER A CA 1
ATOM 1084 C C . SER A 1 148 ? -12.866 13.136 39.135 1.00 76.12 148 SER A C 1
ATOM 1086 O O . SER A 1 148 ? -12.160 12.608 38.272 1.00 76.12 148 SER A O 1
ATOM 1088 N N . VAL A 1 149 ? -13.173 14.440 39.109 1.00 81.00 149 VAL A N 1
ATOM 1089 C CA . VAL A 1 149 ? -12.702 15.405 38.093 1.00 81.00 149 VAL A CA 1
ATOM 1090 C C . VAL A 1 149 ? -11.172 15.467 38.039 1.00 81.00 149 VAL A C 1
ATOM 1092 O O . VAL A 1 149 ? -10.609 15.490 36.949 1.00 81.00 149 VAL A O 1
ATOM 1095 N N . VAL A 1 150 ? -10.499 15.410 39.195 1.00 86.06 150 VAL A N 1
ATOM 1096 C CA . VAL A 1 150 ? -9.025 15.440 39.290 1.00 86.06 150 VAL A CA 1
ATOM 1097 C C . VAL A 1 150 ? -8.403 14.201 38.644 1.00 86.06 150 VAL A C 1
ATOM 1099 O O . VAL A 1 150 ? -7.384 14.271 37.968 1.00 86.06 150 VAL A O 1
ATOM 1102 N N . GLN A 1 151 ? -9.038 13.045 38.810 1.00 82.00 151 GLN A N 1
ATOM 1103 C CA . GLN A 1 151 ? -8.530 11.802 38.243 1.00 82.00 151 GLN A CA 1
ATOM 1104 C C . GLN A 1 151 ? -8.783 11.739 36.728 1.00 82.00 151 GLN A C 1
ATOM 1106 O O . GLN A 1 151 ? -7.934 11.253 35.984 1.00 82.00 151 GLN A O 1
ATOM 1111 N N . ARG A 1 152 ? -9.903 12.298 36.244 1.00 79.00 152 ARG A N 1
ATOM 1112 C CA . ARG A 1 152 ? -10.151 12.472 34.800 1.00 79.00 152 ARG A CA 1
ATOM 1113 C C . ARG A 1 152 ? -9.131 13.408 34.163 1.00 79.00 152 ARG A C 1
ATOM 1115 O O . ARG A 1 152 ? -8.588 13.067 33.117 1.00 79.00 152 ARG A O 1
ATOM 1122 N N . SER A 1 153 ? -8.851 14.554 34.788 1.00 83.94 153 SER A N 1
ATOM 1123 C CA . SER A 1 153 ? -7.869 15.499 34.252 1.00 83.94 153 SER A CA 1
ATOM 1124 C C . SER A 1 153 ? -6.465 14.896 34.231 1.00 83.94 153 SER A C 1
ATOM 1126 O O . SER A 1 153 ? -5.766 15.057 33.235 1.00 83.94 153 SER A O 1
ATOM 1128 N N . ALA A 1 154 ? -6.084 14.124 35.254 1.00 88.69 154 ALA A N 1
ATOM 1129 C CA . ALA A 1 154 ? -4.809 13.412 35.281 1.00 88.69 154 ALA A CA 1
ATOM 1130 C C . ALA A 1 154 ? -4.686 12.367 34.157 1.00 88.69 154 ALA A C 1
ATOM 1132 O O . ALA A 1 154 ? -3.663 12.325 33.476 1.00 88.69 154 ALA A O 1
ATOM 1133 N N . VAL A 1 155 ? -5.728 11.559 33.914 1.00 85.44 155 VAL A N 1
ATOM 1134 C CA . VAL A 1 155 ? -5.726 10.557 32.829 1.00 85.44 155 VAL A CA 1
ATOM 1135 C C . VAL A 1 155 ? -5.636 11.228 31.456 1.00 85.44 155 VAL A C 1
ATOM 1137 O O . VAL A 1 155 ? -4.840 10.801 30.620 1.00 85.44 155 VAL A O 1
ATOM 1140 N N . VAL A 1 156 ? -6.397 12.303 31.227 1.00 86.25 156 VAL A N 1
ATOM 1141 C CA . VAL A 1 156 ? -6.341 13.054 29.962 1.00 86.25 156 VAL A CA 1
ATOM 1142 C C . VAL A 1 156 ? -4.968 13.703 29.775 1.00 86.25 156 VAL A C 1
ATOM 1144 O O . VAL A 1 156 ? -4.387 13.585 28.698 1.00 86.25 156 VAL A O 1
ATOM 1147 N N . ALA A 1 157 ? -4.411 14.327 30.816 1.00 90.44 157 ALA A N 1
ATOM 1148 C CA . ALA A 1 157 ? -3.082 14.932 30.758 1.00 90.44 157 ALA A CA 1
ATOM 1149 C C . ALA A 1 157 ? -1.998 13.891 30.444 1.00 90.44 157 ALA A C 1
ATOM 1151 O O . ALA A 1 157 ? -1.182 14.110 29.552 1.00 90.44 157 ALA A O 1
ATOM 1152 N N . ALA A 1 158 ? -2.023 12.735 31.112 1.00 92.00 158 ALA A N 1
ATOM 1153 C CA . ALA A 1 158 ? -1.089 11.646 30.845 1.00 92.00 158 ALA A CA 1
ATOM 1154 C C . ALA A 1 158 ? -1.217 11.113 29.406 1.00 92.00 158 ALA A C 1
ATOM 1156 O O . ALA A 1 158 ? -0.199 10.893 28.749 1.00 92.00 158 ALA A O 1
ATOM 1157 N N . ALA A 1 159 ? -2.443 10.958 28.891 1.00 87.81 159 ALA A N 1
ATOM 1158 C CA . ALA A 1 159 ? -2.684 10.510 27.520 1.00 87.81 159 ALA A CA 1
ATOM 1159 C C . ALA A 1 159 ? -2.150 11.510 26.481 1.00 87.81 159 ALA A C 1
ATOM 1161 O O . ALA A 1 159 ? -1.462 11.112 25.540 1.00 87.81 159 ALA A O 1
ATOM 1162 N N . VAL A 1 160 ? -2.407 12.808 26.675 1.00 91.56 160 VAL A N 1
ATOM 1163 C CA . VAL A 1 160 ? -1.897 13.873 25.796 1.00 91.56 160 VAL A CA 1
ATOM 1164 C C . VAL A 1 160 ? -0.370 13.935 25.844 1.00 91.56 160 VAL A C 1
ATOM 1166 O O . VAL A 1 160 ? 0.263 14.005 24.791 1.00 91.56 160 VAL A O 1
ATOM 1169 N N . LEU A 1 161 ? 0.233 13.845 27.034 1.00 95.06 161 LEU A N 1
ATOM 1170 C CA . LEU A 1 161 ? 1.690 13.813 27.194 1.00 95.06 161 LEU A CA 1
ATOM 1171 C C . LEU A 1 161 ? 2.312 12.587 26.517 1.00 95.06 161 LEU A C 1
ATOM 1173 O O . LEU A 1 161 ? 3.293 12.737 25.793 1.00 95.06 161 LEU A O 1
ATOM 1177 N N . CYS A 1 162 ? 1.729 11.395 26.682 1.00 92.25 162 CYS A N 1
ATOM 1178 C CA . CYS A 1 162 ? 2.188 10.185 25.993 1.00 92.25 162 CYS A CA 1
ATOM 1179 C C . CYS A 1 162 ? 2.094 10.323 24.474 1.00 92.25 162 CYS A C 1
ATOM 1181 O O . CYS A 1 162 ? 3.035 9.961 23.766 1.00 92.25 162 CYS A O 1
ATOM 1183 N N . PHE A 1 163 ? 0.986 10.859 23.959 1.00 89.56 163 PHE A N 1
ATOM 1184 C CA . PHE A 1 163 ? 0.815 11.055 22.522 1.00 89.56 163 PHE A CA 1
ATOM 1185 C C . PHE A 1 163 ? 1.819 12.072 21.965 1.00 89.56 163 PHE A C 1
ATOM 1187 O O . PHE A 1 163 ? 2.455 11.816 20.941 1.00 89.56 163 PHE A O 1
ATOM 1194 N N . ALA A 1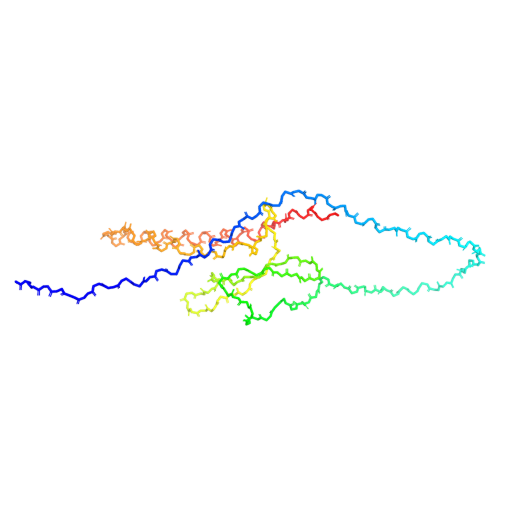 164 ? 2.023 13.192 22.665 1.00 91.25 164 ALA A N 1
ATOM 1195 C CA . ALA A 1 164 ? 3.007 14.203 22.292 1.00 91.25 164 ALA A CA 1
ATOM 1196 C C . ALA A 1 164 ? 4.438 13.645 22.321 1.00 91.25 164 ALA A C 1
ATOM 1198 O O . ALA A 1 164 ? 5.177 13.818 21.353 1.00 91.25 164 ALA A O 1
ATOM 1199 N N . ALA A 1 165 ? 4.809 12.918 23.380 1.00 94.38 165 ALA A N 1
ATOM 1200 C CA . ALA A 1 165 ? 6.115 12.272 23.500 1.00 94.38 165 ALA A CA 1
ATOM 1201 C C . ALA A 1 165 ? 6.335 11.223 22.400 1.00 94.38 165 ALA A C 1
ATOM 1203 O O . ALA A 1 165 ? 7.409 11.177 21.806 1.00 94.38 165 ALA A O 1
ATOM 1204 N N . SER A 1 166 ? 5.307 10.435 22.069 1.00 90.81 166 SER A N 1
ATOM 1205 C CA . SER A 1 166 ? 5.371 9.437 20.993 1.00 90.81 166 SER A CA 1
ATOM 1206 C C . SER A 1 166 ? 5.563 10.091 19.624 1.00 90.81 166 SER A C 1
ATOM 1208 O O . SER A 1 166 ? 6.401 9.639 18.847 1.00 90.81 166 SER A O 1
ATOM 1210 N N . ARG A 1 167 ? 4.839 11.182 19.329 1.00 89.69 167 ARG A N 1
ATOM 1211 C CA . ARG A 1 167 ? 5.023 11.944 18.081 1.00 89.69 167 ARG A CA 1
ATOM 1212 C C . ARG A 1 167 ? 6.383 12.626 18.006 1.00 89.69 167 ARG A C 1
ATOM 1214 O O . ARG A 1 167 ? 6.994 12.627 16.940 1.00 89.69 167 ARG A O 1
ATOM 1221 N N . TRP A 1 168 ? 6.859 13.185 19.118 1.00 95.25 168 TRP A N 1
ATOM 1222 C CA . TRP A 1 168 ? 8.200 13.757 19.190 1.00 95.25 168 TRP A CA 1
ATOM 1223 C C . TRP A 1 168 ? 9.262 12.691 18.915 1.00 95.25 168 TRP A C 1
ATOM 1225 O O . TRP A 1 168 ? 10.123 12.907 18.067 1.00 95.25 168 TRP A O 1
ATOM 1235 N N . LEU A 1 169 ? 9.155 11.525 19.560 1.00 9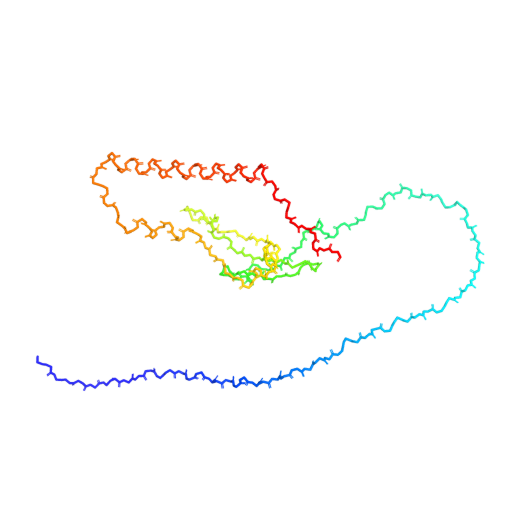1.69 169 LEU A N 1
ATOM 1236 C CA . LEU A 1 169 ? 10.090 10.419 19.384 1.00 91.69 169 LEU A CA 1
ATOM 1237 C C . LEU A 1 169 ? 10.061 9.870 17.953 1.00 91.69 169 LEU A C 1
ATOM 1239 O O . LEU A 1 169 ? 11.121 9.649 17.384 1.00 91.69 169 LEU A O 1
ATOM 1243 N N . ALA A 1 170 ? 8.883 9.700 17.348 1.00 84.69 170 ALA A N 1
ATOM 1244 C CA . ALA A 1 170 ? 8.765 9.251 15.960 1.00 84.69 170 ALA A CA 1
ATOM 1245 C C . ALA A 1 170 ? 9.469 10.215 14.989 1.00 84.69 170 ALA A C 1
ATOM 1247 O O . ALA A 1 170 ? 10.322 9.796 14.213 1.00 84.69 170 ALA A O 1
ATOM 1248 N N . ASN A 1 171 ? 9.189 11.516 15.108 1.00 86.06 171 ASN A N 1
ATOM 1249 C CA . ASN A 1 171 ? 9.821 12.555 14.292 1.00 86.06 171 ASN A CA 1
ATOM 1250 C C . ASN A 1 171 ? 11.330 12.689 14.574 1.00 86.06 171 ASN A C 1
ATOM 1252 O O . ASN A 1 171 ? 12.102 13.029 13.682 1.00 86.06 171 ASN A O 1
ATOM 1256 N N . PHE A 1 172 ? 11.772 12.427 15.809 1.00 91.38 172 PHE A N 1
ATOM 1257 C CA . PHE A 1 172 ? 13.193 12.360 16.146 1.00 91.38 172 PHE A CA 1
ATOM 1258 C C . PHE A 1 172 ? 13.863 11.155 15.480 1.00 91.38 172 PHE A C 1
ATOM 1260 O O . PHE A 1 172 ? 14.921 11.321 14.875 1.00 91.38 172 PHE A O 1
ATOM 1267 N N . ILE A 1 173 ? 13.254 9.968 15.559 1.00 86.19 173 ILE A N 1
ATOM 1268 C CA . ILE A 1 173 ? 13.801 8.747 14.960 1.00 86.19 173 ILE A CA 1
ATOM 1269 C C . ILE A 1 173 ? 13.919 8.914 13.447 1.00 86.19 173 ILE A C 1
ATOM 1271 O O . ILE A 1 173 ? 14.995 8.697 12.907 1.00 86.19 173 ILE A O 1
ATOM 1275 N N . GLU A 1 174 ? 12.865 9.388 12.788 1.00 82.31 174 GLU A N 1
ATOM 1276 C CA . GLU A 1 174 ? 12.836 9.590 11.335 1.00 82.31 174 GLU A CA 1
ATOM 1277 C C . GLU A 1 174 ? 13.917 10.570 10.847 1.00 82.31 174 GLU A C 1
ATOM 1279 O O . GLU A 1 174 ? 14.522 10.365 9.799 1.00 82.31 174 GLU A O 1
ATOM 1284 N N . LYS A 1 175 ? 14.215 11.618 11.626 1.00 79.81 175 LYS A N 1
ATOM 1285 C CA . LYS A 1 175 ? 15.229 12.620 11.257 1.00 79.81 175 LYS A CA 1
ATOM 1286 C C . LYS A 1 175 ? 16.664 12.208 11.563 1.00 79.81 175 LYS A C 1
ATOM 1288 O O . LYS A 1 175 ? 17.572 12.669 10.879 1.00 79.81 175 LYS A O 1
ATOM 1293 N N . ASN A 1 176 ? 16.884 11.425 12.618 1.00 82.81 176 ASN A N 1
ATOM 1294 C CA . ASN A 1 176 ? 18.235 11.106 13.097 1.00 82.81 176 ASN A CA 1
ATOM 1295 C C . ASN A 1 176 ? 18.708 9.720 12.661 1.00 82.81 176 ASN A C 1
ATOM 1297 O O . ASN A 1 176 ? 19.911 9.496 12.540 1.00 82.81 176 ASN A O 1
ATOM 1301 N N . PHE A 1 177 ? 17.783 8.794 12.425 1.00 77.81 177 PHE A N 1
ATOM 1302 C CA . PHE A 1 177 ? 18.091 7.438 12.005 1.00 77.81 177 PHE A CA 1
ATOM 1303 C C . PHE A 1 177 ? 17.607 7.246 10.575 1.00 77.81 177 PHE A C 1
ATOM 1305 O O . PHE A 1 177 ? 16.445 6.948 10.320 1.00 77.81 177 PHE A O 1
ATOM 1312 N N . TYR A 1 178 ? 18.537 7.389 9.635 1.00 60.28 178 TYR A N 1
ATOM 1313 C CA . TYR A 1 178 ? 18.344 6.884 8.286 1.00 60.28 178 TYR A CA 1
ATOM 1314 C C . TYR A 1 178 ? 18.599 5.375 8.331 1.00 60.28 178 TYR A C 1
ATOM 1316 O O . TYR A 1 178 ? 19.729 4.942 8.569 1.00 60.28 178 TYR A O 1
ATOM 1324 N N . PHE A 1 179 ? 17.560 4.559 8.159 1.00 58.97 179 PHE A N 1
ATOM 1325 C CA . PHE A 1 179 ? 17.767 3.135 7.917 1.00 58.97 179 PHE A CA 1
ATOM 1326 C C . PHE A 1 179 ? 18.396 3.024 6.524 1.00 58.97 179 PHE A C 1
ATOM 1328 O O . PHE A 1 179 ? 17.727 3.236 5.517 1.00 58.97 179 PHE A O 1
ATOM 1335 N N . GLN A 1 180 ? 19.702 2.748 6.444 1.00 53.56 180 GLN A N 1
ATOM 1336 C CA . GLN A 1 180 ? 20.228 2.123 5.236 1.00 53.56 180 GLN A CA 1
ATOM 1337 C C . GLN A 1 180 ? 19.600 0.735 5.193 1.00 53.56 180 GLN A C 1
ATOM 1339 O O . GLN A 1 180 ? 20.070 -0.186 5.866 1.00 53.56 180 GLN A O 1
ATOM 1344 N N . ASP A 1 181 ? 18.495 0.605 4.463 1.00 52.44 181 ASP A N 1
ATOM 1345 C CA . ASP A 1 181 ? 17.979 -0.708 4.126 1.00 52.44 181 ASP A CA 1
ATOM 1346 C C . ASP A 1 181 ? 19.114 -1.521 3.505 1.00 52.44 181 ASP A C 1
ATOM 1348 O O . ASP A 1 181 ? 19.941 -1.019 2.741 1.00 52.44 181 ASP A O 1
ATOM 1352 N N . TYR A 1 182 ? 19.183 -2.777 3.927 1.00 51.72 182 TYR A N 1
ATOM 1353 C CA . TYR A 1 182 ? 20.223 -3.758 3.643 1.00 51.72 182 TYR A CA 1
ATOM 1354 C C . TYR A 1 182 ? 20.203 -4.141 2.146 1.00 51.72 182 TYR A C 1
ATOM 1356 O O . TYR A 1 182 ? 19.898 -5.271 1.766 1.00 51.72 182 TYR A O 1
ATOM 1364 N N . VAL A 1 183 ? 20.500 -3.191 1.255 1.00 50.66 183 VAL A N 1
ATOM 1365 C CA . VAL A 1 183 ? 20.593 -3.368 -0.200 1.00 50.66 183 VAL A CA 1
ATOM 1366 C C . VAL A 1 183 ? 21.937 -4.029 -0.519 1.00 50.66 183 VAL A C 1
ATOM 1368 O O . VAL A 1 183 ? 22.857 -3.435 -1.073 1.00 50.66 183 VAL A O 1
ATOM 1371 N N . HIS A 1 184 ? 22.089 -5.287 -0.110 1.00 47.75 184 HIS A N 1
ATOM 1372 C CA . HIS A 1 184 ? 23.201 -6.155 -0.519 1.00 47.75 184 HIS A CA 1
ATOM 1373 C C . HIS A 1 184 ? 22.726 -7.409 -1.269 1.00 47.75 184 HIS A C 1
ATOM 1375 O O . HIS A 1 184 ? 23.524 -8.306 -1.528 1.00 47.75 184 HIS A O 1
ATOM 1381 N N . ALA A 1 185 ? 21.448 -7.482 -1.655 1.00 50.47 185 ALA A N 1
ATOM 1382 C CA . ALA A 1 185 ? 20.893 -8.669 -2.308 1.00 50.47 185 ALA A CA 1
ATOM 1383 C C . ALA A 1 185 ? 20.828 -8.610 -3.847 1.00 50.47 185 ALA A C 1
ATOM 1385 O O . ALA A 1 185 ? 20.504 -9.625 -4.456 1.00 50.47 185 ALA A O 1
ATOM 1386 N N . TYR A 1 186 ? 21.162 -7.486 -4.491 1.00 49.25 186 TYR A N 1
ATOM 1387 C CA . TYR A 1 186 ? 21.232 -7.416 -5.955 1.00 49.25 186 TYR A CA 1
ATOM 1388 C C . TYR A 1 186 ? 22.692 -7.364 -6.412 1.00 49.25 186 TYR A C 1
ATOM 1390 O O . TYR A 1 186 ? 23.339 -6.318 -6.389 1.00 49.25 186 TYR A O 1
ATOM 1398 N N . LYS A 1 187 ? 23.198 -8.542 -6.777 1.00 45.19 187 LYS A N 1
ATOM 1399 C CA . LYS A 1 187 ? 24.441 -8.781 -7.511 1.00 45.19 187 LYS A CA 1
ATOM 1400 C C . LYS A 1 187 ? 24.093 -9.518 -8.794 1.00 45.19 187 LYS A C 1
ATOM 1402 O O . LYS A 1 187 ? 23.211 -10.404 -8.714 1.00 45.19 187 LYS A O 1
#

Radius of gyration: 31.7 Å; chains: 1; bounding box: 99×52×81 Å

Secondary structure (DSSP, 8-state):
-----------PPPPP-----------------------------------------------TTSS------GGG--TTS-EEEEETTEEEEEEEESTTS-TTS---EEEEEESS-TTT---GGGS----THHHHHHHHHS-----SHHHHHHHHHHHHHHHHHHHHHHHHHHHH-----------

Sequence (187 aa):
MDALSLLLLPAARPARPALHLRDAAAAAAARPRLLSTSVAAVAAETPRAEDAPSASGKEERFDWLDQWYPVAPVCDLDPGAPHGKTVLGLRIVAWFDRTTAAADGGGGEWRVFDDSCPHRLAPLSEGRVASVAVVGFLAVAKGTVVTSVVQRSAVVAAAVLCFAASRWLANFIEKNFYFQDYVHAYK